Protein AF-A0A7S1TP73-F1 (afdb_monomer_lite)

Structure (mmCIF, N/CA/C/O backbone):
data_AF-A0A7S1TP73-F1
#
_entry.id   AF-A0A7S1TP73-F1
#
loop_
_atom_site.group_PDB
_atom_site.id
_atom_site.type_symbol
_atom_site.label_atom_id
_atom_site.label_alt_id
_atom_site.label_comp_id
_atom_site.label_asym_id
_atom_site.label_entity_id
_atom_site.label_seq_id
_atom_site.pdbx_PDB_ins_code
_atom_site.Cartn_x
_atom_site.Cartn_y
_atom_site.Cartn_z
_atom_site.occupancy
_atom_site.B_iso_or_equiv
_atom_site.auth_seq_id
_atom_site.auth_comp_id
_atom_site.auth_asym_id
_atom_site.auth_atom_id
_atom_site.pdbx_PDB_model_num
ATOM 1 N N . ALA A 1 1 ? -21.316 -24.464 14.529 1.00 40.03 1 ALA A N 1
ATOM 2 C CA . ALA A 1 1 ? -21.458 -23.168 13.841 1.00 40.03 1 ALA A CA 1
ATOM 3 C C . ALA A 1 1 ? -20.105 -22.478 13.876 1.00 40.03 1 ALA A C 1
ATOM 5 O O . ALA A 1 1 ? -19.609 -22.202 14.961 1.00 40.03 1 ALA A O 1
ATOM 6 N N . LEU A 1 2 ? -19.451 -22.322 12.725 1.00 36.97 2 LEU A N 1
ATOM 7 C CA . LEU A 1 2 ? -18.163 -21.635 12.638 1.00 36.97 2 LEU A CA 1
ATOM 8 C C . LEU A 1 2 ? -18.481 -20.137 12.583 1.00 36.97 2 LEU A C 1
ATOM 10 O O . LEU A 1 2 ? -18.681 -19.568 11.513 1.00 36.97 2 LEU A O 1
ATOM 14 N N . GLU A 1 3 ? -18.686 -19.540 13.756 1.00 40.94 3 GLU A N 1
ATOM 15 C CA . GLU A 1 3 ? -18.933 -18.105 13.867 1.00 40.94 3 GLU A CA 1
ATOM 16 C C . GLU A 1 3 ? -17.668 -17.369 13.423 1.00 40.94 3 GLU A C 1
ATOM 18 O O . GLU A 1 3 ? -16.621 -17.429 14.067 1.00 40.94 3 GLU A O 1
ATOM 23 N N . SER A 1 4 ? -17.747 -16.725 12.261 1.00 41.44 4 SER A N 1
ATOM 24 C CA . SER A 1 4 ? -16.652 -15.930 11.719 1.00 41.44 4 SER A CA 1
ATOM 25 C C . SER A 1 4 ? -16.353 -14.771 12.671 1.00 41.44 4 SER A C 1
ATOM 27 O O . SER A 1 4 ? -17.249 -14.004 13.018 1.00 41.44 4 SER A O 1
ATOM 29 N N . PHE A 1 5 ? -15.086 -14.609 13.062 1.00 45.75 5 PHE A N 1
ATOM 30 C CA . PHE A 1 5 ? -14.585 -13.535 13.938 1.00 45.75 5 PHE A CA 1
ATOM 31 C C . PHE A 1 5 ? -15.037 -12.124 13.495 1.00 45.75 5 PHE A C 1
ATOM 33 O O . PHE A 1 5 ? -15.186 -11.212 14.308 1.00 45.75 5 PHE A O 1
ATOM 40 N N . PHE A 1 6 ? -15.343 -11.954 12.206 1.00 45.09 6 PHE A N 1
ATOM 41 C CA . PHE A 1 6 ? -15.840 -10.710 11.615 1.00 45.09 6 PHE A CA 1
ATOM 42 C C . PHE A 1 6 ? -17.318 -10.394 11.911 1.00 45.09 6 PHE A C 1
ATOM 44 O O . PHE A 1 6 ? -17.714 -9.227 11.812 1.00 45.09 6 PHE A O 1
ATOM 51 N N . ALA A 1 7 ? -18.128 -11.378 12.322 1.00 47.56 7 ALA A N 1
ATOM 52 C CA . ALA A 1 7 ? -19.537 -11.177 12.684 1.00 47.56 7 ALA A CA 1
ATOM 53 C C . ALA A 1 7 ? -19.691 -10.241 13.897 1.00 47.56 7 ALA A C 1
ATOM 55 O O . ALA A 1 7 ? -20.616 -9.432 13.974 1.00 47.56 7 ALA A O 1
ATOM 56 N N . LEU A 1 8 ? -18.718 -10.264 14.812 1.00 49.44 8 LEU A N 1
ATOM 57 C CA . LEU A 1 8 ? -18.691 -9.385 15.983 1.00 49.44 8 LEU A CA 1
ATOM 58 C C . LEU A 1 8 ? -18.419 -7.912 15.631 1.00 49.44 8 LEU A C 1
ATOM 60 O O . LEU A 1 8 ? -18.782 -7.019 16.402 1.00 49.44 8 LEU A O 1
ATOM 64 N N . LEU A 1 9 ? -17.796 -7.641 14.478 1.00 54.28 9 LEU A N 1
ATOM 65 C CA . LEU A 1 9 ? -17.247 -6.321 14.152 1.00 54.28 9 LEU A CA 1
ATOM 66 C C . LEU A 1 9 ? -17.997 -5.587 13.029 1.00 54.28 9 LEU A C 1
ATOM 68 O O . LEU A 1 9 ? -18.046 -4.357 13.081 1.00 54.28 9 LEU A O 1
ATOM 72 N N . VAL A 1 10 ? -18.615 -6.277 12.055 1.00 60.19 10 VAL A N 1
ATOM 73 C CA . VAL A 1 10 ? -19.083 -5.603 10.819 1.00 60.19 10 VAL A CA 1
ATOM 74 C C . VAL A 1 10 ? -20.558 -5.851 10.447 1.00 60.19 10 VAL A C 1
ATOM 76 O O . VAL A 1 10 ? -21.206 -4.905 9.998 1.00 60.19 10 VAL A O 1
ATOM 79 N N . ASN A 1 11 ? -21.161 -7.022 10.700 1.00 53.97 11 ASN A N 1
ATOM 80 C CA . ASN A 1 11 ? -22.586 -7.253 10.385 1.00 53.97 11 ASN A CA 1
ATOM 81 C C . ASN A 1 11 ? -23.213 -8.348 11.278 1.00 53.97 11 ASN A C 1
ATOM 83 O O . ASN A 1 11 ? -22.522 -9.311 11.587 1.00 53.97 11 ASN A O 1
ATOM 87 N N . PRO A 1 12 ? -24.489 -8.232 11.714 1.00 56.84 12 PRO A N 1
ATOM 88 C CA . PRO A 1 12 ? -25.117 -9.214 12.595 1.00 56.84 12 PRO A CA 1
ATOM 89 C C . PRO A 1 12 ? -25.570 -10.472 11.837 1.00 56.84 12 PRO A C 1
ATOM 91 O O . PRO A 1 12 ? -25.815 -11.493 12.465 1.00 56.84 12 PRO A O 1
ATOM 94 N N . SER A 1 13 ? -25.671 -10.407 10.506 1.00 67.25 13 SER A N 1
ATOM 95 C CA . SER A 1 13 ? -25.870 -11.557 9.630 1.00 67.25 13 SER A CA 1
ATOM 96 C C . SER A 1 13 ? -24.534 -11.944 8.985 1.00 67.25 13 SER A C 1
ATOM 98 O O . SER A 1 13 ? -23.838 -11.055 8.477 1.00 67.25 13 SER A O 1
ATOM 100 N N . PRO A 1 14 ? -24.147 -13.232 8.981 1.00 68.44 14 PRO A N 1
ATOM 101 C CA . PRO A 1 14 ? -23.005 -13.680 8.194 1.00 68.44 14 PRO A CA 1
ATOM 102 C C . PRO A 1 14 ? -23.270 -13.364 6.717 1.00 68.44 14 PRO A C 1
ATOM 104 O O . PRO A 1 14 ? -24.364 -13.627 6.221 1.00 68.44 14 PRO A O 1
ATOM 107 N N . LEU A 1 15 ? -22.289 -12.768 6.032 1.00 70.31 15 LEU A N 1
ATOM 108 C CA . LEU A 1 15 ? -22.353 -12.568 4.582 1.00 70.31 15 LEU A CA 1
ATOM 109 C C . LEU A 1 15 ? -22.535 -13.927 3.906 1.00 70.31 15 LEU A C 1
ATOM 111 O O . LEU A 1 15 ? -21.856 -14.898 4.268 1.00 70.31 15 LEU A O 1
ATOM 115 N N . LEU A 1 16 ? -23.438 -13.999 2.931 1.00 85.75 16 LEU A N 1
ATOM 116 C CA . LEU A 1 16 ? -23.625 -15.228 2.173 1.00 85.75 16 LEU A CA 1
ATOM 117 C C . LEU A 1 16 ? -22.373 -15.490 1.327 1.00 85.75 16 LEU A C 1
ATOM 119 O O . LEU A 1 16 ? -21.731 -14.564 0.829 1.00 85.75 16 LEU A O 1
ATOM 123 N N . PHE A 1 17 ? -22.044 -16.762 1.092 1.00 85.12 17 PHE A N 1
ATOM 124 C CA . PHE A 1 17 ? -20.923 -17.120 0.216 1.00 85.12 17 PHE A CA 1
ATOM 125 C C . PHE A 1 17 ? -21.048 -16.478 -1.178 1.00 85.12 17 PHE A C 1
ATOM 127 O O . PHE A 1 17 ? -20.049 -16.044 -1.747 1.00 85.12 17 PHE A O 1
ATOM 134 N N . SER A 1 18 ? -22.274 -16.348 -1.699 1.00 86.38 18 SER A N 1
ATOM 135 C CA . SER A 1 18 ? -22.543 -15.695 -2.984 1.00 86.38 18 SER A CA 1
ATOM 136 C C . SER A 1 18 ? -22.222 -14.200 -2.981 1.00 86.38 18 SER A C 1
ATOM 138 O O . SER A 1 18 ? -21.720 -13.696 -3.981 1.00 86.38 18 SER A O 1
ATOM 140 N N . GLU A 1 19 ? -22.453 -13.492 -1.874 1.00 86.06 19 GLU A N 1
ATOM 141 C CA . GLU A 1 19 ? -22.130 -12.067 -1.742 1.00 86.06 19 GLU A CA 1
ATOM 142 C C . GLU A 1 19 ? -20.613 -11.862 -1.734 1.00 86.06 19 GLU A C 1
ATOM 144 O O . GLU A 1 19 ? -20.093 -10.988 -2.429 1.00 86.06 19 GLU A O 1
ATOM 149 N N . CYS A 1 20 ? -19.889 -12.723 -1.012 1.00 85.81 20 CYS A N 1
ATOM 150 C CA . CYS A 1 20 ? -18.427 -12.743 -1.019 1.00 85.81 20 CYS A CA 1
ATOM 151 C C . CYS A 1 20 ? -17.871 -13.077 -2.411 1.00 85.81 20 CYS A C 1
ATOM 153 O O . CYS A 1 20 ? -16.943 -12.416 -2.877 1.00 85.81 20 CYS A O 1
ATOM 155 N N . ALA A 1 21 ? -18.450 -14.070 -3.092 1.00 89.19 21 ALA A N 1
ATOM 156 C CA . ALA A 1 21 ? -18.060 -14.440 -4.449 1.00 89.19 21 ALA A CA 1
ATOM 157 C C . ALA A 1 21 ? -18.318 -13.295 -5.439 1.00 89.19 21 ALA A C 1
ATOM 159 O O . ALA A 1 21 ? -17.447 -12.968 -6.240 1.00 89.19 21 ALA A O 1
ATOM 160 N N . PHE A 1 22 ? -19.472 -12.633 -5.344 1.00 90.94 22 PHE A N 1
ATOM 161 C CA . PHE A 1 22 ? -19.804 -11.480 -6.175 1.00 90.94 22 PHE A CA 1
ATOM 162 C C . PHE A 1 22 ? -18.840 -10.310 -5.945 1.00 90.94 22 PHE A C 1
ATOM 164 O O . PHE A 1 22 ? -18.319 -9.746 -6.907 1.00 90.94 22 PHE A O 1
ATOM 171 N N . ALA A 1 23 ? -18.530 -9.989 -4.686 1.00 87.00 23 ALA A N 1
ATOM 172 C CA . ALA A 1 23 ? -17.547 -8.962 -4.350 1.00 87.00 23 ALA A CA 1
ATOM 173 C C . ALA A 1 23 ? -16.143 -9.304 -4.886 1.00 87.00 23 ALA A C 1
ATOM 175 O O . ALA A 1 23 ? -15.455 -8.433 -5.421 1.00 87.00 23 ALA A O 1
ATOM 176 N N . ALA A 1 24 ? -15.730 -10.574 -4.800 1.00 89.31 24 ALA A N 1
ATOM 177 C CA . ALA A 1 24 ? -14.463 -11.034 -5.361 1.00 89.31 24 ALA A CA 1
ATOM 178 C C . ALA A 1 24 ? -14.433 -10.894 -6.890 1.00 89.31 24 ALA A C 1
ATOM 180 O O . ALA A 1 24 ? -13.457 -10.386 -7.439 1.00 89.31 24 ALA A O 1
ATOM 181 N N . VAL A 1 25 ? -15.512 -11.276 -7.579 1.00 93.00 25 VAL A N 1
ATOM 182 C CA . VAL A 1 25 ? -15.649 -11.122 -9.036 1.00 93.00 25 VAL A CA 1
ATOM 183 C C . VAL A 1 25 ? -15.589 -9.647 -9.436 1.00 93.00 25 VAL A C 1
ATOM 185 O O . VAL A 1 25 ? -14.845 -9.302 -10.354 1.00 93.00 25 VAL A O 1
ATOM 188 N N . LEU A 1 26 ? -16.290 -8.764 -8.718 1.00 93.06 26 LEU A N 1
ATOM 189 C CA . LEU A 1 26 ? -16.263 -7.318 -8.964 1.00 93.06 26 LEU A CA 1
ATOM 190 C C . LEU A 1 26 ? -14.860 -6.709 -8.849 1.00 93.06 26 LEU A C 1
ATOM 192 O O . LEU A 1 26 ? -14.553 -5.770 -9.577 1.00 93.06 26 LEU A O 1
ATOM 196 N N . GLY A 1 27 ? -14.010 -7.222 -7.955 1.00 90.12 27 GLY A N 1
ATOM 197 C CA . GLY A 1 27 ? -12.624 -6.765 -7.828 1.00 90.12 27 GLY A CA 1
ATOM 198 C C . GLY A 1 27 ? -11.679 -7.400 -8.852 1.00 90.12 27 GLY A C 1
ATOM 199 O O . GLY A 1 27 ? -10.878 -6.710 -9.483 1.00 90.12 27 GLY A O 1
ATOM 200 N N . LEU A 1 28 ? -11.770 -8.720 -9.032 1.00 91.88 28 LEU A N 1
ATOM 201 C CA . LEU A 1 28 ? -10.825 -9.487 -9.844 1.00 91.88 28 LEU A CA 1
ATOM 202 C C . LEU A 1 28 ? -11.054 -9.314 -11.343 1.00 91.88 28 LEU A C 1
ATOM 204 O O . LEU A 1 28 ? -10.083 -9.260 -12.095 1.00 91.88 28 LEU A O 1
ATOM 208 N N . VAL A 1 29 ? -12.306 -9.212 -11.798 1.00 93.56 29 VAL A N 1
ATOM 209 C CA . VAL A 1 29 ? -12.602 -9.137 -13.236 1.00 93.56 29 VAL A CA 1
ATOM 210 C C . VAL A 1 29 ? -12.032 -7.866 -13.868 1.00 93.56 29 VAL A C 1
ATOM 212 O O . VAL A 1 29 ? -11.287 -8.006 -14.840 1.00 93.56 29 VAL A O 1
ATOM 215 N N . PRO A 1 30 ? -12.276 -6.644 -13.352 1.00 94.38 30 PRO A N 1
ATOM 216 C CA . PRO A 1 30 ? -11.689 -5.438 -13.937 1.00 94.38 30 PRO A CA 1
ATOM 217 C C . PRO A 1 30 ? -10.157 -5.471 -13.922 1.00 94.38 30 PRO A C 1
ATOM 219 O O . PRO A 1 30 ? -9.519 -5.099 -14.907 1.00 94.38 30 PRO A O 1
ATOM 222 N N . TYR A 1 31 ? -9.572 -5.988 -12.838 1.00 92.06 31 TYR A N 1
ATOM 223 C CA . TYR A 1 31 ? -8.128 -6.140 -12.703 1.00 92.06 31 TYR A CA 1
ATOM 224 C C . TYR A 1 31 ? -7.554 -7.083 -13.772 1.00 92.06 31 TYR A C 1
ATOM 226 O O . TYR A 1 31 ? -6.706 -6.671 -14.562 1.00 92.06 31 TYR A O 1
ATOM 234 N N . CYS A 1 32 ? -8.062 -8.314 -13.878 1.00 94.38 32 CYS A N 1
ATOM 235 C CA . CYS A 1 32 ? -7.617 -9.278 -14.888 1.00 94.38 32 CYS A CA 1
ATOM 236 C C . CYS A 1 32 ? -7.892 -8.792 -16.318 1.00 94.38 32 CYS A C 1
ATOM 238 O O . CYS A 1 32 ? -7.088 -9.047 -17.214 1.00 94.38 32 CYS A O 1
ATOM 240 N N . THR A 1 33 ? -8.985 -8.054 -16.536 1.00 94.00 33 THR A N 1
ATOM 241 C CA . THR A 1 33 ? -9.337 -7.497 -17.850 1.00 94.00 33 THR A CA 1
ATOM 242 C C . THR A 1 33 ? -8.292 -6.492 -18.326 1.00 94.00 33 THR A C 1
ATOM 244 O O . THR A 1 33 ? -7.897 -6.542 -19.489 1.00 94.00 33 THR A O 1
ATOM 247 N N . ALA A 1 34 ? -7.773 -5.633 -17.442 1.00 93.81 34 ALA A N 1
ATOM 248 C CA . ALA A 1 34 ? -6.704 -4.700 -17.800 1.00 93.81 34 ALA A CA 1
ATOM 249 C C . ALA A 1 34 ? -5.441 -5.433 -18.290 1.00 93.81 34 ALA A C 1
ATOM 251 O O . ALA A 1 34 ? -4.871 -5.064 -19.318 1.00 93.81 34 ALA A O 1
ATOM 252 N N . PHE A 1 35 ? -5.044 -6.520 -17.618 1.00 93.69 35 PHE A N 1
ATOM 253 C CA . PHE A 1 35 ? -3.927 -7.363 -18.064 1.00 93.69 35 PHE A CA 1
ATOM 254 C C . PHE A 1 35 ? -4.235 -8.104 -19.365 1.00 93.69 35 PHE A C 1
ATOM 256 O O . PHE A 1 35 ? -3.366 -8.236 -20.224 1.00 93.69 35 PHE A O 1
ATOM 263 N N . TYR A 1 36 ? -5.468 -8.578 -19.536 1.00 94.06 36 TYR A N 1
ATOM 264 C CA . TYR A 1 36 ? -5.879 -9.263 -20.756 1.00 94.06 36 TYR A CA 1
ATOM 265 C C . TYR A 1 36 ? -5.799 -8.331 -21.972 1.00 94.06 36 TYR A C 1
ATOM 267 O O . TYR A 1 36 ? -5.209 -8.699 -22.989 1.00 94.06 36 TYR A O 1
ATOM 275 N N . VAL A 1 37 ? -6.312 -7.103 -21.838 1.00 94.44 37 VAL A N 1
ATOM 276 C CA . VAL A 1 37 ? -6.193 -6.051 -22.858 1.00 94.44 37 VAL A CA 1
ATOM 277 C C . VAL A 1 37 ? -4.729 -5.686 -23.089 1.00 94.44 37 VAL A C 1
ATOM 279 O O . VAL A 1 37 ? -4.299 -5.612 -24.237 1.00 94.44 37 VAL A O 1
ATOM 282 N N . HIS A 1 38 ? -3.928 -5.545 -22.032 1.00 91.44 38 HIS A N 1
ATOM 283 C CA . HIS A 1 38 ? -2.495 -5.291 -22.167 1.00 91.44 38 HIS A CA 1
ATOM 284 C C . HIS A 1 38 ? -1.807 -6.347 -23.051 1.00 91.44 38 HIS A C 1
ATOM 286 O O . HIS A 1 38 ? -1.190 -5.990 -24.054 1.00 91.44 38 HIS A O 1
ATOM 292 N N . PHE A 1 39 ? -1.996 -7.641 -22.771 1.00 91.12 39 PHE A N 1
ATOM 293 C CA . PHE A 1 39 ? -1.415 -8.722 -23.580 1.00 91.12 39 PHE A CA 1
ATOM 294 C C . PHE A 1 39 ? -1.994 -8.835 -24.999 1.00 91.12 39 PHE A C 1
ATOM 296 O O . PHE A 1 39 ? -1.365 -9.453 -25.852 1.00 91.12 39 PHE A O 1
ATOM 303 N N . LEU A 1 40 ? -3.177 -8.273 -25.267 1.00 90.06 40 LEU A N 1
ATOM 304 C CA . LEU A 1 40 ? -3.703 -8.132 -26.630 1.00 90.06 40 LEU A CA 1
ATOM 305 C C . LEU A 1 40 ? -3.004 -7.008 -27.400 1.00 90.06 40 LEU A C 1
ATOM 307 O O . LEU A 1 40 ? -2.769 -7.140 -28.596 1.00 90.06 40 LEU A O 1
ATOM 311 N N . THR A 1 41 ? -2.696 -5.904 -26.719 1.00 90.50 41 THR A N 1
ATOM 312 C CA . THR A 1 41 ? -2.088 -4.713 -27.335 1.00 90.50 41 THR A CA 1
ATOM 313 C C . THR A 1 41 ? -0.576 -4.821 -27.527 1.00 90.50 41 THR A C 1
ATOM 315 O O . THR A 1 41 ? -0.026 -4.190 -28.428 1.00 90.50 41 THR A O 1
ATOM 318 N N . VAL A 1 42 ? 0.114 -5.613 -26.703 1.00 89.00 42 VAL A N 1
ATOM 319 C CA . VAL A 1 42 ? 1.569 -5.793 -26.791 1.00 89.00 42 VAL A CA 1
ATOM 320 C C . VAL A 1 42 ? 1.894 -6.825 -27.869 1.00 89.00 42 VAL A C 1
ATOM 322 O O . VAL A 1 42 ? 2.044 -8.014 -27.598 1.00 89.00 42 VAL A O 1
ATOM 325 N N . THR A 1 43 ? 1.988 -6.354 -29.112 1.00 87.88 43 THR A N 1
ATOM 326 C CA . THR A 1 43 ? 2.354 -7.174 -30.279 1.00 87.88 43 THR A CA 1
ATOM 327 C C . THR A 1 43 ? 3.760 -6.888 -30.799 1.00 87.88 43 THR A C 1
ATOM 329 O O . THR A 1 43 ? 4.326 -7.715 -31.507 1.00 87.88 43 THR A O 1
ATOM 332 N N . HIS A 1 44 ? 4.336 -5.734 -30.456 1.00 91.38 44 HIS A N 1
ATOM 333 C CA . HIS A 1 44 ? 5.629 -5.272 -30.959 1.00 91.38 44 HIS A CA 1
ATOM 334 C C . HIS A 1 44 ? 6.695 -5.253 -29.863 1.00 91.38 44 HIS A C 1
ATOM 336 O O . HIS A 1 44 ? 6.395 -5.025 -28.691 1.00 91.38 44 HIS A O 1
ATOM 342 N N . SER A 1 45 ? 7.944 -5.462 -30.276 1.00 91.94 45 SER A N 1
ATOM 343 C CA . SER A 1 45 ? 9.129 -5.371 -29.422 1.00 91.94 45 SER A CA 1
ATOM 344 C C . SER A 1 45 ? 9.390 -3.931 -28.961 1.00 91.94 45 SER A C 1
ATOM 346 O O . SER A 1 45 ? 9.187 -2.976 -29.716 1.00 91.94 45 SER A O 1
ATOM 348 N N . GLY A 1 46 ? 9.855 -3.755 -27.722 1.00 88.44 46 GLY A N 1
ATOM 349 C CA . GLY A 1 46 ? 10.185 -2.447 -27.159 1.00 88.44 46 GLY A CA 1
ATOM 350 C C . GLY A 1 46 ? 11.249 -2.485 -26.060 1.00 88.44 46 GLY A C 1
ATOM 351 O O . GLY A 1 46 ? 11.853 -3.506 -25.749 1.00 88.44 46 GLY A O 1
ATOM 352 N N . LYS A 1 47 ? 11.486 -1.335 -25.413 1.00 84.75 47 LYS A N 1
ATOM 353 C CA . LYS A 1 47 ? 12.491 -1.209 -24.333 1.00 84.75 47 LYS A CA 1
ATOM 354 C C . LYS A 1 47 ? 12.195 -2.102 -23.116 1.00 84.75 47 LYS A C 1
ATOM 356 O O . LYS A 1 47 ? 13.107 -2.423 -22.360 1.00 84.75 47 LYS A O 1
ATOM 361 N N . GLY A 1 48 ? 10.927 -2.471 -22.920 1.00 79.50 48 GLY A N 1
ATOM 362 C CA . GLY A 1 48 ? 10.469 -3.320 -21.817 1.00 79.50 48 GLY A CA 1
ATOM 363 C C . GLY A 1 48 ? 10.767 -4.811 -2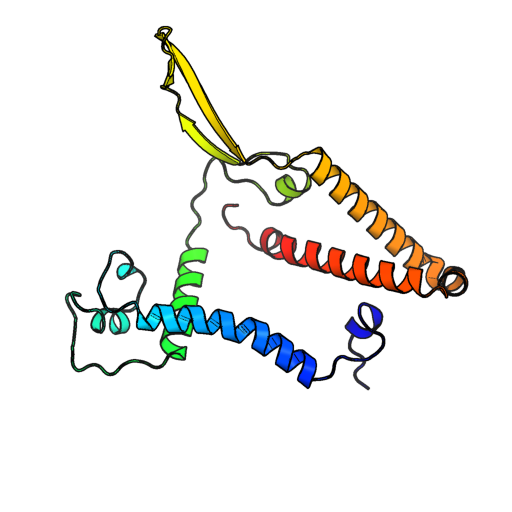1.994 1.00 79.50 48 GLY A C 1
ATOM 364 O O . GLY A 1 48 ? 10.637 -5.564 -21.031 1.00 79.50 48 GLY A O 1
ATOM 365 N N . ASP A 1 49 ? 11.205 -5.247 -23.177 1.00 85.69 49 ASP A N 1
ATOM 366 C CA . ASP A 1 49 ? 11.378 -6.666 -23.508 1.00 85.69 49 ASP A CA 1
ATOM 367 C C . ASP A 1 49 ? 12.397 -7.366 -22.609 1.00 85.69 49 ASP A C 1
ATOM 369 O O . ASP A 1 49 ? 12.237 -8.541 -22.289 1.00 85.69 49 ASP A O 1
ATOM 373 N N . ASN A 1 50 ? 13.416 -6.636 -22.143 1.00 85.56 50 ASN A N 1
ATOM 374 C CA . ASN A 1 50 ? 14.462 -7.156 -21.258 1.00 85.56 50 ASN A CA 1
ATOM 375 C C . ASN A 1 50 ? 13.907 -7.740 -19.950 1.00 85.56 50 ASN A C 1
ATOM 377 O O . ASN A 1 50 ? 14.535 -8.614 -19.356 1.00 85.56 50 ASN A O 1
ATOM 381 N N . PHE A 1 51 ? 12.725 -7.294 -19.521 1.00 84.31 51 PHE A N 1
ATOM 382 C CA . PHE A 1 51 ? 12.060 -7.807 -18.330 1.00 84.31 51 PHE A CA 1
ATOM 383 C C . PHE A 1 51 ? 11.236 -9.070 -18.587 1.00 84.31 51 PHE A C 1
ATOM 385 O O . PHE A 1 51 ? 10.803 -9.669 -17.609 1.00 84.31 51 PHE A O 1
ATOM 392 N N . MET A 1 52 ? 11.033 -9.502 -19.839 1.00 87.12 52 MET A N 1
ATOM 393 C CA . MET A 1 52 ? 10.189 -10.645 -20.241 1.00 87.12 52 MET A CA 1
ATOM 394 C C . MET A 1 52 ? 11.003 -11.909 -20.579 1.00 87.12 52 MET A C 1
ATOM 396 O O . MET A 1 52 ? 12.230 -11.849 -20.706 1.00 87.12 52 MET A O 1
ATOM 400 N N . ASN A 1 53 ? 10.359 -13.087 -20.650 1.00 88.31 53 ASN A N 1
ATOM 401 C CA . ASN A 1 53 ? 11.058 -14.337 -20.988 1.00 88.31 53 ASN A CA 1
ATOM 402 C C . ASN A 1 53 ? 11.412 -14.373 -22.458 1.00 88.31 53 ASN A C 1
ATOM 404 O O . ASN A 1 53 ? 10.725 -13.770 -23.278 1.00 88.31 53 ASN A O 1
ATOM 408 N N . ASP A 1 54 ? 12.394 -15.190 -22.804 1.00 88.38 54 ASP A N 1
ATOM 409 C CA . ASP A 1 54 ? 12.746 -15.411 -24.197 1.00 88.38 54 ASP A CA 1
ATOM 410 C C . ASP A 1 54 ? 11.572 -16.006 -24.980 1.00 88.38 54 ASP A C 1
ATOM 412 O O . ASP A 1 54 ? 11.296 -15.556 -26.086 1.00 88.38 54 ASP A O 1
ATOM 416 N N . GLU A 1 55 ? 10.783 -16.903 -24.381 1.00 88.69 55 GLU A N 1
ATOM 417 C CA . GLU A 1 55 ? 9.563 -17.433 -25.008 1.00 88.69 55 GLU A CA 1
ATOM 418 C C . GLU A 1 55 ? 8.521 -16.341 -25.317 1.00 88.69 55 GLU A C 1
ATOM 420 O O . GLU A 1 55 ? 7.874 -16.371 -26.362 1.00 88.69 55 GLU A O 1
ATOM 425 N N . PHE A 1 56 ? 8.374 -15.346 -24.435 1.00 89.00 56 PHE A N 1
ATOM 426 C CA . PHE A 1 56 ? 7.485 -14.209 -24.668 1.00 89.00 56 PHE A CA 1
ATOM 427 C C . PHE A 1 56 ? 8.051 -13.284 -25.753 1.00 89.00 56 PHE A C 1
ATOM 429 O O . PHE A 1 56 ? 7.330 -12.910 -26.677 1.00 89.00 56 PHE A O 1
ATOM 436 N N . LYS A 1 57 ? 9.356 -12.984 -25.703 1.00 90.69 57 LYS A N 1
ATOM 437 C CA . LYS A 1 57 ? 10.051 -12.147 -26.696 1.00 90.69 57 LYS A CA 1
ATOM 438 C C . LYS A 1 57 ? 9.969 -12.715 -28.114 1.00 90.69 57 LYS A C 1
ATOM 440 O O . LYS A 1 57 ? 9.838 -11.950 -29.061 1.00 90.69 57 LYS A O 1
ATOM 445 N N . ARG A 1 58 ? 9.989 -14.045 -28.276 1.00 91.19 58 ARG A N 1
ATOM 446 C CA . ARG A 1 58 ? 9.821 -14.710 -29.585 1.00 91.19 58 ARG A CA 1
ATOM 447 C C . ARG A 1 58 ? 8.470 -14.422 -30.249 1.00 91.19 58 ARG A C 1
ATOM 449 O O . ARG A 1 58 ? 8.344 -14.604 -31.453 1.00 91.19 58 ARG A O 1
ATOM 456 N N . ARG A 1 59 ? 7.463 -13.966 -29.497 1.00 89.75 59 ARG A N 1
ATOM 457 C CA . ARG A 1 59 ? 6.144 -13.594 -30.037 1.00 89.75 59 ARG A CA 1
ATOM 458 C C . ARG A 1 59 ? 6.036 -12.113 -30.406 1.00 89.75 59 ARG A C 1
ATOM 460 O O . ARG A 1 59 ? 5.050 -11.720 -31.021 1.00 89.75 59 ARG A O 1
ATOM 467 N N . LEU A 1 60 ? 7.019 -11.294 -30.030 1.00 91.75 60 LEU A N 1
ATOM 468 C CA . LEU A 1 60 ? 7.010 -9.857 -30.286 1.00 91.75 60 LEU A CA 1
ATOM 469 C C . LEU A 1 60 ? 7.535 -9.565 -31.690 1.00 91.75 60 LEU A C 1
ATOM 471 O O . LEU A 1 60 ? 8.690 -9.854 -32.013 1.00 91.75 60 LEU A O 1
ATOM 475 N N . ILE A 1 61 ? 6.692 -8.946 -32.511 1.00 91.06 61 ILE A N 1
ATOM 476 C CA . ILE A 1 61 ? 7.045 -8.518 -33.863 1.00 91.06 61 ILE A CA 1
ATOM 477 C C . ILE A 1 61 ? 8.205 -7.518 -33.766 1.00 91.06 61 ILE A C 1
ATOM 479 O O . ILE A 1 61 ? 8.136 -6.535 -33.023 1.00 91.06 61 ILE A O 1
ATOM 483 N N . GLY A 1 62 ? 9.279 -7.781 -34.512 1.00 88.81 62 GLY A N 1
ATOM 484 C CA . GLY A 1 62 ? 10.490 -6.955 -34.529 1.00 88.81 62 GLY A CA 1
ATOM 485 C C . GLY A 1 62 ? 11.582 -7.371 -33.535 1.00 88.81 62 GLY A C 1
ATOM 486 O O . GLY A 1 62 ? 12.667 -6.793 -33.569 1.00 88.81 62 GLY A O 1
ATOM 487 N N . HIS A 1 63 ? 11.352 -8.380 -32.685 1.00 90.62 63 HIS A N 1
ATOM 488 C CA . HIS A 1 63 ? 12.409 -8.938 -31.837 1.00 90.62 63 HIS A CA 1
ATOM 489 C C . HIS A 1 63 ? 13.332 -9.878 -32.638 1.00 90.62 63 HIS A C 1
ATOM 491 O O . HIS A 1 63 ? 12.897 -10.558 -33.564 1.00 90.62 63 HIS A O 1
ATOM 497 N N . LYS A 1 64 ? 14.614 -9.985 -32.253 1.00 90.00 64 LYS A N 1
ATOM 498 C CA . LYS A 1 64 ? 15.626 -10.800 -32.967 1.00 90.00 64 LYS A CA 1
ATOM 499 C C . LYS A 1 64 ? 15.263 -12.282 -33.107 1.00 90.00 64 LYS A C 1
ATOM 501 O O . LYS A 1 64 ? 15.723 -12.944 -34.025 1.00 90.00 64 LYS A O 1
ATOM 506 N N . THR A 1 65 ? 14.486 -12.799 -32.164 1.00 91.06 65 THR A N 1
ATOM 507 C CA . THR A 1 65 ? 14.074 -14.207 -32.084 1.00 91.06 65 THR A CA 1
ATOM 508 C C . THR A 1 65 ? 12.612 -14.413 -32.488 1.00 91.06 65 THR A C 1
ATOM 510 O O . THR A 1 65 ? 12.019 -15.426 -32.126 1.00 91.06 65 THR A O 1
ATOM 513 N N . TYR A 1 66 ? 12.011 -13.443 -33.184 1.00 92.31 66 TYR A N 1
ATOM 514 C CA . TYR A 1 66 ? 10.608 -13.499 -33.572 1.00 92.31 66 TYR A CA 1
ATOM 515 C C . TYR A 1 66 ? 10.301 -14.725 -34.442 1.00 92.31 66 TYR A C 1
ATOM 517 O O . TYR A 1 66 ? 10.985 -14.979 -35.432 1.00 92.31 66 TYR A O 1
ATOM 525 N N . ASP A 1 67 ? 9.262 -15.465 -34.068 1.00 93.25 67 ASP A N 1
ATOM 526 C CA . ASP A 1 67 ? 8.799 -16.657 -34.771 1.00 93.25 67 ASP A CA 1
ATOM 527 C C . ASP A 1 67 ? 7.282 -16.541 -35.012 1.00 93.25 67 ASP A C 1
ATOM 529 O O . ASP A 1 67 ? 6.498 -16.607 -34.058 1.00 93.25 67 ASP A O 1
ATOM 533 N N . PRO A 1 68 ? 6.853 -16.335 -36.273 1.00 89.25 68 PRO A N 1
ATOM 534 C CA . PRO A 1 68 ? 5.454 -16.083 -36.611 1.00 89.25 68 PRO A CA 1
ATOM 535 C C . PRO A 1 68 ? 4.557 -17.318 -36.455 1.00 89.25 68 PRO A C 1
ATOM 537 O O . PRO A 1 68 ? 3.337 -17.172 -36.414 1.00 89.25 68 PRO A O 1
ATOM 540 N N . ASN A 1 69 ? 5.132 -18.522 -36.356 1.00 92.38 69 ASN A N 1
ATOM 541 C CA . ASN A 1 69 ? 4.373 -19.770 -36.252 1.00 92.38 69 ASN A CA 1
ATOM 542 C C . ASN A 1 69 ? 4.060 -20.160 -34.798 1.00 92.38 69 ASN A C 1
ATOM 544 O O . ASN A 1 69 ? 3.386 -21.163 -34.557 1.00 92.38 69 ASN A O 1
ATOM 548 N N . LEU A 1 70 ? 4.540 -19.392 -33.813 1.00 88.94 70 LEU A N 1
ATOM 549 C CA . LEU A 1 70 ? 4.270 -19.661 -32.404 1.00 88.94 70 LEU A CA 1
ATOM 550 C C . LEU A 1 70 ? 2.805 -19.354 -32.057 1.00 88.94 70 LEU A C 1
ATOM 552 O O . LEU A 1 70 ? 2.371 -18.206 -32.194 1.00 88.94 70 LEU A O 1
ATOM 556 N N . PRO A 1 71 ? 2.045 -20.324 -31.513 1.00 87.69 71 PRO A N 1
ATOM 557 C CA . PRO A 1 71 ? 0.691 -20.058 -31.066 1.00 87.69 71 PRO A CA 1
ATOM 558 C C . PRO A 1 71 ? 0.689 -19.086 -29.882 1.00 87.69 71 PRO A C 1
ATOM 560 O O . PRO A 1 71 ? 1.633 -18.999 -29.079 1.00 87.69 71 PRO A O 1
ATOM 563 N N . ARG A 1 72 ? -0.421 -18.357 -29.749 1.00 83.44 72 ARG A N 1
ATOM 564 C CA . ARG A 1 72 ? -0.645 -17.477 -28.607 1.00 83.44 72 ARG A CA 1
ATOM 565 C C . ARG A 1 72 ? -0.717 -18.308 -27.327 1.00 83.44 72 ARG A C 1
ATOM 567 O O . ARG A 1 72 ? -1.473 -19.269 -27.236 1.00 83.44 72 ARG A O 1
ATOM 574 N N . ARG A 1 73 ? 0.038 -17.884 -26.317 1.00 87.81 73 ARG A N 1
ATOM 575 C CA . ARG A 1 73 ? 0.014 -18.500 -24.990 1.00 87.81 73 ARG A CA 1
ATOM 576 C C . ARG A 1 73 ? -1.247 -18.138 -24.225 1.00 87.81 73 ARG A C 1
ATOM 578 O O . ARG A 1 73 ? -1.817 -17.060 -24.419 1.00 87.81 73 ARG A O 1
ATOM 585 N N . TRP A 1 74 ? -1.651 -19.030 -23.332 1.00 90.81 74 TRP A N 1
ATOM 586 C CA . TRP A 1 74 ? -2.800 -18.801 -22.478 1.00 90.81 74 TRP A CA 1
ATOM 587 C C . TRP A 1 74 ? -2.584 -17.582 -21.565 1.00 90.81 74 TRP A C 1
ATOM 589 O O . TRP A 1 74 ? -1.457 -17.216 -21.223 1.00 90.81 74 TRP A O 1
ATOM 599 N N . PHE A 1 75 ? -3.680 -16.919 -21.186 1.00 91.50 75 PHE A N 1
ATOM 600 C CA . PHE A 1 75 ? -3.649 -15.699 -20.380 1.00 91.50 75 PHE A CA 1
ATOM 601 C C . PHE A 1 75 ? -2.949 -15.915 -19.037 1.00 91.50 75 PHE A C 1
ATOM 603 O O . PHE A 1 75 ? -2.094 -15.114 -18.668 1.00 91.50 75 PHE A O 1
ATOM 610 N N . TRP A 1 76 ? -3.291 -16.996 -18.331 1.00 92.38 76 TRP A N 1
ATOM 611 C CA . TRP A 1 76 ? -2.785 -17.251 -16.985 1.00 92.38 76 TRP A CA 1
ATOM 612 C C . TRP A 1 76 ? -1.278 -17.455 -16.952 1.00 92.38 76 TRP A C 1
ATOM 614 O O . TRP A 1 76 ? -0.634 -16.960 -16.032 1.00 92.38 76 TRP A O 1
ATOM 624 N N . ASP A 1 77 ? -0.701 -18.077 -17.978 1.00 91.31 77 ASP A N 1
ATOM 625 C CA . ASP A 1 77 ? 0.744 -18.260 -18.028 1.00 91.31 77 ASP A CA 1
ATOM 626 C C . ASP A 1 77 ? 1.469 -16.914 -18.142 1.00 91.31 77 ASP A C 1
ATOM 628 O O . ASP A 1 77 ? 2.408 -16.644 -17.396 1.00 91.31 77 ASP A O 1
ATOM 632 N N . ASN A 1 78 ? 0.998 -16.032 -19.033 1.00 90.81 78 ASN A N 1
ATOM 633 C CA . ASN A 1 78 ? 1.559 -14.686 -19.175 1.00 90.81 78 ASN A CA 1
ATOM 634 C C . ASN A 1 78 ? 1.311 -13.841 -17.918 1.00 90.81 78 ASN A C 1
ATOM 636 O O . ASN A 1 78 ? 2.187 -13.091 -17.494 1.00 90.81 78 ASN A O 1
ATOM 640 N N . PHE A 1 79 ? 0.132 -13.967 -17.307 1.00 92.44 79 PHE A N 1
ATOM 641 C CA . PHE A 1 79 ? -0.242 -13.227 -16.107 1.00 92.44 79 PHE A CA 1
ATOM 642 C C . PHE A 1 79 ? 0.614 -13.622 -14.897 1.00 92.44 79 PHE A C 1
ATOM 644 O O . PHE A 1 79 ? 1.173 -12.745 -14.236 1.00 92.44 79 PHE A O 1
ATOM 651 N N . ILE A 1 80 ? 0.748 -14.920 -14.613 1.00 92.81 80 ILE A N 1
ATOM 652 C CA . ILE A 1 80 ? 1.559 -15.427 -13.497 1.00 92.81 80 ILE A CA 1
ATOM 653 C C . ILE A 1 80 ? 3.025 -15.063 -13.719 1.00 92.81 80 ILE A C 1
ATOM 655 O O . ILE A 1 80 ? 3.679 -14.559 -12.806 1.00 92.81 80 ILE A O 1
ATOM 659 N N . GLU A 1 81 ? 3.534 -15.258 -14.936 1.00 91.44 81 GLU A N 1
ATOM 660 C CA . GLU A 1 81 ? 4.923 -14.950 -15.254 1.00 91.44 81 GLU A CA 1
ATOM 661 C C . GLU A 1 81 ? 5.233 -13.456 -15.100 1.00 91.44 81 GLU A C 1
ATOM 663 O O . GLU A 1 81 ? 6.230 -13.088 -14.472 1.00 91.44 81 GLU A O 1
ATOM 668 N N . LEU A 1 82 ? 4.369 -12.587 -15.629 1.00 91.81 82 LEU A N 1
ATOM 669 C CA . LEU A 1 82 ? 4.533 -11.144 -15.504 1.00 91.81 82 LEU A CA 1
ATOM 670 C C . LEU A 1 82 ? 4.529 -10.714 -14.034 1.00 91.81 82 LEU A C 1
ATOM 672 O O . LEU A 1 82 ? 5.413 -9.968 -13.617 1.00 91.81 82 LEU A O 1
ATOM 676 N N . ASN A 1 83 ? 3.584 -11.212 -13.234 1.00 92.62 83 ASN A N 1
ATOM 677 C CA . ASN A 1 83 ? 3.518 -10.889 -11.809 1.00 92.62 83 ASN A CA 1
ATOM 678 C C . ASN A 1 83 ? 4.748 -11.400 -11.044 1.00 92.62 83 ASN A C 1
ATOM 680 O O . ASN A 1 83 ? 5.291 -10.677 -10.207 1.00 92.62 83 ASN A O 1
ATOM 684 N N . ALA A 1 84 ? 5.245 -12.598 -11.364 1.00 92.25 84 ALA A N 1
ATOM 685 C CA . ALA A 1 84 ? 6.480 -13.119 -10.782 1.00 92.25 84 ALA A CA 1
ATOM 686 C C . ALA A 1 84 ? 7.685 -12.218 -11.110 1.00 92.25 84 ALA A C 1
ATOM 688 O O . ALA A 1 84 ? 8.483 -11.894 -10.227 1.00 92.25 84 ALA A O 1
ATOM 689 N N . ARG A 1 85 ? 7.793 -11.738 -12.355 1.00 90.00 85 ARG A N 1
ATOM 690 C CA . ARG A 1 85 ? 8.854 -10.806 -12.775 1.00 90.00 85 ARG A CA 1
ATOM 691 C C . ARG A 1 85 ? 8.715 -9.437 -12.114 1.00 90.00 85 ARG A C 1
ATOM 693 O O . ARG A 1 85 ? 9.719 -8.889 -11.665 1.00 90.00 85 ARG A O 1
ATOM 700 N N . MET A 1 86 ? 7.495 -8.911 -11.989 1.00 90.62 86 MET A N 1
ATOM 701 C CA . MET A 1 86 ? 7.223 -7.677 -11.242 1.00 90.62 86 MET A CA 1
ATOM 702 C C . MET A 1 86 ? 7.647 -7.813 -9.777 1.00 90.62 86 MET A C 1
ATOM 704 O O . MET A 1 86 ? 8.279 -6.906 -9.238 1.00 90.62 86 MET A O 1
ATOM 708 N N . TYR A 1 87 ? 7.359 -8.953 -9.144 1.00 90.12 87 TYR A N 1
ATOM 709 C CA . TYR A 1 87 ? 7.783 -9.235 -7.775 1.00 90.12 87 TYR A CA 1
ATOM 710 C C . TYR A 1 87 ? 9.311 -9.276 -7.642 1.00 90.12 87 TYR A C 1
ATOM 712 O O . TYR A 1 87 ? 9.865 -8.588 -6.785 1.00 90.12 87 TYR A O 1
ATOM 720 N N . ILE A 1 88 ? 10.003 -10.021 -8.510 1.00 89.00 88 ILE A N 1
ATOM 721 C CA . ILE A 1 88 ? 11.473 -10.111 -8.499 1.00 89.00 88 ILE A CA 1
ATOM 722 C C . ILE A 1 88 ? 12.102 -8.735 -8.752 1.00 89.00 88 ILE A C 1
ATOM 724 O O . ILE A 1 88 ? 12.999 -8.323 -8.018 1.00 89.00 88 ILE A O 1
ATOM 728 N N . SER A 1 89 ? 11.603 -7.997 -9.746 1.00 87.25 89 SER A N 1
ATOM 729 C CA . SER A 1 89 ? 12.073 -6.644 -10.049 1.00 87.25 89 SER A CA 1
ATOM 730 C C . SER A 1 89 ? 11.883 -5.715 -8.851 1.00 87.25 89 SER A C 1
ATOM 732 O O . SER A 1 89 ? 12.822 -5.024 -8.475 1.00 87.25 89 SER A O 1
ATOM 734 N N . ASN A 1 90 ? 10.710 -5.737 -8.208 1.00 86.62 90 ASN A N 1
ATOM 735 C CA . ASN A 1 90 ? 10.430 -4.928 -7.020 1.00 86.62 90 ASN A CA 1
ATOM 736 C C . ASN A 1 90 ? 11.314 -5.304 -5.827 1.00 86.62 90 ASN A C 1
ATOM 738 O O . ASN A 1 90 ? 11.758 -4.418 -5.101 1.00 86.62 90 ASN A O 1
ATOM 742 N N . LYS A 1 91 ? 11.595 -6.596 -5.628 1.00 84.25 91 LYS A N 1
ATOM 743 C CA . LYS A 1 91 ? 12.494 -7.073 -4.568 1.00 84.25 91 LYS A CA 1
ATOM 744 C C . LYS A 1 91 ? 13.927 -6.567 -4.760 1.00 84.25 91 LYS A C 1
ATOM 746 O O . LYS A 1 91 ? 14.617 -6.299 -3.781 1.00 84.25 91 LYS A O 1
ATOM 751 N N . ASN A 1 92 ? 14.360 -6.412 -6.009 1.00 82.12 92 ASN A N 1
ATOM 752 C CA . ASN A 1 92 ? 15.717 -5.990 -6.351 1.00 82.12 92 ASN A CA 1
ATOM 753 C C . ASN A 1 92 ? 15.916 -4.461 -6.327 1.00 82.12 92 ASN A C 1
ATOM 755 O O . ASN A 1 92 ? 17.041 -3.992 -6.498 1.00 82.12 92 ASN A O 1
ATOM 759 N N . LEU A 1 93 ? 14.865 -3.667 -6.087 1.00 79.12 93 LEU A N 1
ATOM 760 C CA . LEU A 1 93 ? 14.961 -2.213 -5.919 1.00 79.12 93 LEU A CA 1
ATOM 761 C C . LEU A 1 93 ? 15.444 -1.859 -4.502 1.00 79.12 93 LEU A C 1
ATOM 763 O O . LEU A 1 93 ? 14.661 -1.473 -3.638 1.00 79.12 93 LEU A O 1
ATOM 767 N N . THR A 1 94 ? 16.749 -1.990 -4.261 1.00 76.19 94 THR A N 1
ATOM 768 C CA . THR A 1 94 ? 17.391 -1.682 -2.964 1.00 76.19 94 THR A CA 1
ATOM 769 C C . THR A 1 94 ? 18.177 -0.365 -2.959 1.00 76.19 94 THR A C 1
ATOM 771 O O . THR A 1 94 ? 18.864 -0.045 -1.985 1.00 76.19 94 THR A O 1
ATOM 774 N N . GLY A 1 95 ? 18.085 0.422 -4.036 1.00 74.44 95 GLY A N 1
ATOM 775 C CA . GLY A 1 95 ? 18.791 1.695 -4.177 1.00 74.44 95 GLY A CA 1
ATOM 776 C C . GLY A 1 95 ? 18.343 2.719 -3.131 1.00 74.44 95 GLY A C 1
ATOM 777 O O . GLY A 1 95 ? 17.188 3.131 -3.111 1.00 74.44 95 GLY A O 1
ATOM 778 N N . LYS A 1 96 ? 19.264 3.161 -2.268 1.00 71.31 96 LYS A N 1
ATOM 779 C CA . LYS A 1 96 ? 18.990 4.214 -1.279 1.00 71.31 96 LYS A CA 1
ATOM 780 C C . LYS A 1 96 ? 19.047 5.586 -1.945 1.00 71.31 96 LYS A C 1
ATOM 782 O O . LYS A 1 96 ? 20.025 5.896 -2.621 1.00 71.31 96 LYS A O 1
ATOM 787 N N . HIS A 1 97 ? 18.046 6.429 -1.694 1.00 73.25 97 HIS A N 1
ATOM 788 C CA . HIS A 1 97 ? 18.043 7.823 -2.140 1.00 73.25 97 HIS A CA 1
ATOM 789 C C . HIS A 1 97 ? 17.919 8.782 -0.947 1.00 73.25 97 HIS A C 1
ATOM 791 O O . HIS A 1 97 ? 17.150 8.547 -0.022 1.00 73.25 97 HIS A O 1
ATOM 797 N N . ASN A 1 98 ? 18.613 9.924 -0.991 1.00 76.50 98 ASN A N 1
ATOM 798 C CA . ASN A 1 98 ? 18.586 10.970 0.049 1.00 76.50 98 ASN A CA 1
ATOM 799 C C . ASN A 1 98 ? 17.193 11.569 0.362 1.00 76.50 98 ASN A C 1
ATOM 801 O O . ASN A 1 98 ? 17.041 12.283 1.355 1.00 76.50 98 ASN A O 1
ATOM 805 N N . TRP A 1 99 ? 16.178 11.318 -0.471 1.00 70.69 99 TRP A N 1
ATOM 806 C CA . TRP A 1 99 ? 14.812 11.837 -0.303 1.00 70.69 99 TRP A CA 1
ATOM 807 C C . TRP A 1 99 ? 13.791 10.756 0.066 1.00 70.69 99 TRP A C 1
ATOM 809 O O . TRP A 1 99 ? 12.600 11.046 0.086 1.00 70.69 99 TRP A O 1
ATOM 819 N N . GLN A 1 100 ? 14.257 9.550 0.401 1.00 77.00 100 GLN A N 1
ATOM 820 C CA . GLN A 1 100 ? 13.421 8.485 0.948 1.00 77.00 100 GLN A CA 1
ATOM 821 C C . GLN A 1 100 ? 12.965 8.840 2.383 1.00 77.00 100 GLN A C 1
ATOM 823 O O . GLN A 1 100 ? 13.675 9.531 3.128 1.00 77.00 100 GLN A O 1
ATOM 828 N N . SER A 1 101 ? 11.763 8.420 2.752 1.00 81.31 101 SER A N 1
ATOM 829 C CA . SER A 1 101 ? 11.056 8.751 3.988 1.00 81.31 101 SER A CA 1
ATOM 830 C C . SER A 1 101 ? 10.561 7.495 4.701 1.00 81.31 101 SER A C 1
ATOM 832 O O . SER A 1 101 ? 9.923 6.619 4.128 1.00 81.31 101 SER A O 1
ATOM 834 N N . ARG A 1 102 ? 10.789 7.423 6.011 1.00 84.69 102 ARG A N 1
ATOM 835 C CA . ARG A 1 102 ? 10.366 6.256 6.794 1.00 84.69 102 ARG A CA 1
ATOM 836 C C . ARG A 1 102 ? 8.854 6.277 7.022 1.00 84.69 102 ARG A C 1
ATOM 838 O O . ARG A 1 102 ? 8.286 7.347 7.218 1.00 84.69 102 ARG A O 1
ATOM 845 N N . TRP A 1 103 ? 8.228 5.102 7.111 1.00 85.44 103 TRP A N 1
ATOM 846 C CA . TRP A 1 103 ? 6.772 4.956 7.268 1.00 85.44 103 TRP A CA 1
ATOM 847 C C . TRP A 1 103 ? 6.190 5.791 8.425 1.00 85.44 103 TRP A C 1
ATOM 849 O O . TRP A 1 103 ? 5.143 6.418 8.284 1.00 85.44 103 TRP A O 1
ATOM 859 N N . TYR A 1 104 ? 6.892 5.878 9.561 1.00 84.88 104 TYR A N 1
ATOM 860 C CA . TYR A 1 104 ? 6.418 6.635 10.725 1.00 84.88 104 TYR A CA 1
ATOM 861 C C . TYR A 1 104 ? 6.422 8.152 10.494 1.00 84.88 104 TYR A C 1
ATOM 863 O O . TYR A 1 104 ? 5.679 8.880 11.149 1.00 84.88 104 TYR A O 1
ATOM 871 N N . GLN A 1 105 ? 7.234 8.648 9.552 1.00 87.31 105 GLN A N 1
ATOM 872 C CA . GLN A 1 105 ? 7.267 10.068 9.199 1.00 87.31 105 GLN A CA 1
ATOM 873 C C . GLN A 1 105 ? 5.982 10.493 8.488 1.00 87.31 105 GLN A C 1
ATOM 875 O O . GLN A 1 105 ? 5.619 11.664 8.568 1.00 87.31 105 GLN A O 1
ATOM 880 N N . TRP A 1 106 ? 5.282 9.566 7.831 1.00 85.00 106 TRP A N 1
ATOM 881 C CA . TRP A 1 106 ? 4.050 9.855 7.094 1.00 85.00 106 TRP A CA 1
ATOM 882 C C . TRP A 1 106 ? 2.880 10.132 8.029 1.00 85.00 106 TRP A C 1
ATOM 884 O O . TRP A 1 106 ? 2.109 11.052 7.783 1.00 85.00 106 TRP A O 1
ATOM 894 N N . ILE A 1 107 ? 2.800 9.392 9.140 1.00 85.19 107 ILE A N 1
ATOM 895 C CA . ILE A 1 107 ? 1.736 9.541 10.144 1.00 85.19 107 ILE A CA 1
ATOM 896 C C . ILE A 1 107 ? 1.715 10.969 10.706 1.00 85.19 107 ILE A C 1
ATOM 898 O O . ILE A 1 107 ? 0.651 11.543 10.917 1.00 85.19 107 ILE A O 1
ATOM 902 N N . VAL A 1 108 ? 2.897 11.551 10.923 1.00 83.56 108 VAL A N 1
ATOM 903 C CA . VAL A 1 108 ? 3.058 12.882 11.535 1.00 83.56 108 VAL A CA 1
ATOM 904 C C . VAL A 1 108 ? 3.330 13.974 10.491 1.00 83.56 108 VAL A C 1
ATOM 906 O O . VAL A 1 108 ? 3.309 15.158 10.822 1.00 83.56 108 VAL A O 1
ATOM 909 N N . ASN A 1 109 ? 3.544 13.600 9.223 1.00 86.56 109 ASN A N 1
ATOM 910 C CA . ASN A 1 109 ? 3.990 14.491 8.144 1.00 86.56 109 ASN A CA 1
ATOM 911 C C . ASN A 1 109 ? 5.327 15.190 8.448 1.00 86.56 109 ASN A C 1
ATOM 913 O O . ASN A 1 109 ? 5.504 16.378 8.186 1.00 86.56 109 ASN A O 1
ATOM 917 N N . TRP A 1 110 ? 6.273 14.457 9.036 1.00 81.50 110 TRP A N 1
ATOM 918 C CA . TRP A 1 110 ? 7.538 15.017 9.526 1.00 81.50 110 TRP A CA 1
ATOM 919 C C . TRP A 1 110 ? 8.458 15.507 8.397 1.00 81.50 110 TRP A C 1
ATOM 921 O O . TRP A 1 110 ? 9.261 16.420 8.583 1.00 81.50 110 TRP A O 1
ATOM 931 N N . ARG A 1 111 ? 8.382 14.875 7.220 1.00 81.69 111 ARG A N 1
ATOM 932 C CA . ARG A 1 111 ? 9.241 15.176 6.071 1.00 81.69 111 ARG A CA 1
ATOM 933 C C . ARG A 1 111 ? 8.449 15.056 4.774 1.00 81.69 111 ARG A C 1
ATOM 935 O O . ARG A 1 111 ? 7.856 14.016 4.516 1.00 81.69 111 ARG A O 1
ATOM 942 N N . GLY A 1 112 ? 8.490 16.107 3.957 1.00 83.44 112 GLY A N 1
ATOM 943 C CA . GLY A 1 112 ? 7.954 16.089 2.597 1.00 83.44 112 GLY A CA 1
ATOM 944 C C . GLY A 1 112 ? 8.918 15.456 1.593 1.00 83.44 112 GLY A C 1
ATOM 945 O O . GLY A 1 112 ? 10.134 15.419 1.810 1.00 83.44 112 GLY A O 1
ATOM 946 N N . VAL A 1 113 ? 8.371 15.000 0.469 1.00 85.81 113 VAL A N 1
ATOM 947 C CA . VAL A 1 113 ? 9.149 14.448 -0.648 1.00 85.81 113 VAL A CA 1
ATOM 948 C C . VAL A 1 113 ? 9.387 15.551 -1.678 1.00 85.81 113 VAL A C 1
ATOM 950 O O . VAL A 1 113 ? 8.463 16.263 -2.070 1.00 85.81 113 VAL A O 1
ATOM 953 N N . LEU A 1 114 ? 10.641 15.728 -2.098 1.00 85.75 114 LEU A N 1
ATOM 954 C CA . LEU A 1 114 ? 11.011 16.687 -3.138 1.00 85.75 114 LEU A CA 1
ATOM 955 C C . LEU A 1 114 ? 10.816 16.036 -4.512 1.00 85.75 114 LEU A C 1
ATOM 957 O O . LEU A 1 114 ? 11.488 15.054 -4.811 1.00 85.75 114 LEU A O 1
ATOM 961 N N . TYR A 1 115 ? 9.937 16.595 -5.346 1.00 84.75 115 TYR A N 1
ATOM 962 C CA . TYR A 1 115 ? 9.703 16.091 -6.706 1.00 84.75 115 TYR A CA 1
ATOM 963 C C . TYR A 1 115 ? 10.552 16.795 -7.755 1.00 84.75 115 TYR A C 1
ATOM 965 O O . TYR A 1 115 ? 11.053 16.165 -8.682 1.00 84.75 115 TYR A O 1
ATOM 973 N N . TYR A 1 116 ? 10.699 18.110 -7.621 1.00 85.81 116 TYR A N 1
ATOM 974 C CA . TYR A 1 116 ? 11.401 18.922 -8.604 1.00 85.81 116 TYR A CA 1
ATOM 975 C C . TYR A 1 116 ? 12.194 20.016 -7.912 1.00 85.81 116 TYR A C 1
ATOM 977 O O . TYR A 1 116 ? 11.690 20.682 -7.006 1.00 85.81 116 TYR A O 1
ATOM 985 N N . SER A 1 117 ? 13.424 20.229 -8.364 1.00 86.38 117 SER A N 1
ATOM 986 C CA . SER A 1 117 ? 14.236 21.363 -7.942 1.00 86.38 117 SER A CA 1
ATOM 987 C C . SER A 1 117 ? 15.022 21.917 -9.115 1.00 86.38 117 SER A C 1
ATOM 989 O O . SER A 1 117 ? 15.803 21.192 -9.728 1.00 86.38 117 SER A O 1
ATOM 991 N N . ASN A 1 118 ? 14.850 23.207 -9.376 1.00 85.25 118 ASN A N 1
ATOM 992 C CA . ASN A 1 118 ? 15.619 23.956 -10.352 1.00 85.25 118 ASN A CA 1
ATOM 993 C C . ASN A 1 118 ? 16.276 25.141 -9.653 1.00 85.25 118 ASN A C 1
ATOM 995 O O . ASN A 1 118 ? 15.604 25.987 -9.064 1.00 85.25 118 ASN A O 1
ATOM 999 N N . TYR A 1 119 ? 17.602 25.171 -9.700 1.00 81.88 119 TYR A N 1
ATOM 1000 C CA . TYR A 1 119 ? 18.431 26.161 -9.016 1.00 81.88 119 TYR A CA 1
ATOM 1001 C C . TYR A 1 119 ? 18.852 27.318 -9.934 1.00 81.88 119 TYR A C 1
ATOM 1003 O O . TYR A 1 119 ? 19.431 28.293 -9.464 1.00 81.88 119 TYR A O 1
ATOM 1011 N N . ASN A 1 120 ? 18.550 27.222 -11.233 1.00 80.56 120 ASN A N 1
ATOM 1012 C CA . ASN A 1 120 ? 19.048 28.111 -12.280 1.00 80.56 120 ASN A CA 1
ATOM 1013 C C . ASN A 1 120 ? 17.907 28.859 -12.982 1.00 80.56 120 ASN A C 1
ATOM 1015 O O . ASN A 1 120 ? 17.892 28.974 -14.206 1.00 80.56 120 ASN A O 1
ATOM 1019 N N . VAL A 1 1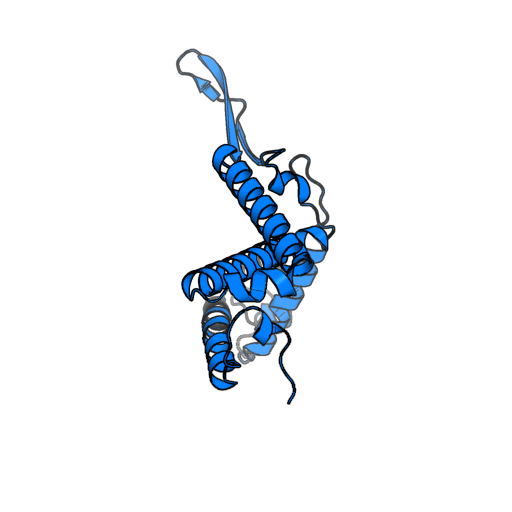21 ? 16.931 29.358 -12.222 1.00 79.62 121 VAL A N 1
ATOM 1020 C CA . VAL A 1 121 ? 15.848 30.165 -12.794 1.00 79.62 121 VAL A CA 1
ATOM 1021 C C . VAL A 1 121 ? 16.262 31.631 -12.742 1.00 79.62 121 VAL A C 1
ATOM 1023 O O . VAL A 1 121 ? 16.370 32.203 -11.661 1.00 79.62 121 VAL A O 1
ATOM 1026 N N . ILE A 1 122 ? 16.528 32.240 -13.897 1.00 79.00 122 ILE A N 1
ATOM 1027 C CA . ILE A 1 122 ? 16.851 33.669 -13.997 1.00 79.00 122 ILE A CA 1
ATOM 1028 C C . ILE A 1 122 ? 15.531 34.422 -14.163 1.00 79.00 122 ILE A C 1
ATOM 1030 O O . ILE A 1 122 ? 14.808 34.209 -15.136 1.00 79.00 122 ILE A O 1
ATOM 1034 N N . GLY A 1 123 ? 15.178 35.251 -13.179 1.00 79.44 123 GLY A N 1
ATOM 1035 C CA . GLY A 1 123 ? 14.040 36.161 -13.312 1.00 79.44 123 GLY A CA 1
ATOM 1036 C C . GLY A 1 123 ? 14.319 37.235 -14.367 1.00 79.44 123 GLY A C 1
ATOM 1037 O O . GLY A 1 123 ? 15.476 37.506 -14.671 1.00 79.44 123 GLY A O 1
ATOM 1038 N N . ALA A 1 124 ? 13.275 37.886 -14.885 1.00 78.25 124 ALA A N 1
ATOM 1039 C CA . ALA A 1 124 ? 13.418 39.015 -15.815 1.00 78.25 124 ALA A CA 1
ATOM 1040 C C . ALA A 1 124 ? 14.357 40.123 -15.280 1.00 78.25 124 ALA A C 1
ATOM 1042 O O . ALA A 1 124 ? 15.007 40.815 -16.052 1.00 78.25 124 ALA A O 1
ATOM 1043 N N . ASP A 1 125 ? 14.495 40.205 -13.955 1.00 84.50 125 ASP A N 1
ATOM 1044 C CA . ASP A 1 125 ? 15.339 41.153 -13.223 1.00 84.50 125 ASP A CA 1
ATOM 1045 C C . ASP A 1 125 ? 16.823 40.720 -13.127 1.00 84.50 125 ASP A C 1
ATOM 1047 O O . ASP A 1 125 ? 17.602 41.319 -12.389 1.00 84.50 125 ASP A O 1
ATOM 1051 N N . GLY A 1 126 ? 17.224 39.620 -13.778 1.00 82.38 126 GLY A N 1
ATOM 1052 C CA . GLY A 1 126 ? 18.583 39.058 -13.714 1.00 82.38 126 GLY A CA 1
ATOM 1053 C C . GLY A 1 126 ? 18.920 38.308 -12.413 1.00 82.38 126 GLY A C 1
ATOM 1054 O O . GLY A 1 126 ? 20.000 37.730 -12.284 1.00 82.38 126 GLY A O 1
ATOM 1055 N N . ILE A 1 127 ? 17.999 38.268 -11.446 1.00 81.50 127 ILE A N 1
ATOM 1056 C CA . ILE A 1 127 ? 18.194 37.616 -10.144 1.00 81.50 127 ILE A CA 1
ATOM 1057 C C . ILE A 1 127 ? 17.990 36.100 -10.274 1.00 81.50 127 ILE A C 1
ATOM 1059 O O . ILE A 1 127 ? 16.950 35.637 -10.754 1.00 81.50 127 ILE A O 1
ATOM 1063 N N . LYS A 1 128 ? 18.962 35.316 -9.787 1.00 82.06 128 LYS A N 1
ATOM 1064 C CA . LYS A 1 128 ? 18.850 33.853 -9.690 1.00 82.06 128 LYS A CA 1
ATOM 1065 C C . LYS A 1 128 ? 17.845 33.468 -8.604 1.00 82.06 128 LYS A C 1
ATOM 1067 O O . LYS A 1 128 ? 18.006 33.827 -7.440 1.00 82.06 128 LYS A O 1
ATOM 1072 N N . ARG A 1 129 ? 16.830 32.694 -8.975 1.00 82.56 129 ARG A N 1
ATOM 1073 C CA . ARG A 1 129 ? 15.817 32.126 -8.082 1.00 82.56 129 ARG A CA 1
ATOM 1074 C C . ARG A 1 129 ? 15.906 30.605 -8.117 1.00 82.56 129 ARG A C 1
ATOM 1076 O O . ARG A 1 129 ? 16.222 29.995 -9.136 1.00 82.56 129 ARG A O 1
ATOM 1083 N N . THR A 1 130 ? 15.607 29.993 -6.979 1.00 84.44 130 THR A N 1
ATOM 1084 C CA . THR A 1 130 ? 15.463 28.542 -6.872 1.00 84.44 130 THR A CA 1
ATOM 1085 C C . THR A 1 130 ? 13.980 28.204 -6.806 1.00 84.44 130 THR A C 1
ATOM 1087 O O . THR A 1 130 ? 13.266 28.731 -5.956 1.00 84.44 130 THR A O 1
ATOM 1090 N N . GLN A 1 131 ? 13.519 27.317 -7.681 1.00 84.44 131 GLN A N 1
ATOM 1091 C CA . GLN A 1 131 ? 12.159 26.787 -7.678 1.00 84.44 131 GLN A CA 1
ATOM 1092 C C . GLN A 1 131 ? 12.194 25.341 -7.192 1.00 84.44 131 GLN A C 1
ATOM 1094 O O . GLN A 1 131 ? 12.967 24.527 -7.699 1.00 84.44 131 GLN A O 1
ATOM 1099 N N . LYS A 1 132 ? 11.372 25.012 -6.194 1.00 87.56 132 LYS A N 1
ATOM 1100 C CA . LYS A 1 132 ? 11.242 23.648 -5.673 1.00 87.56 132 LYS A CA 1
ATOM 1101 C C . LYS A 1 132 ? 9.772 23.281 -5.547 1.00 87.56 132 LYS A C 1
ATOM 1103 O O . LYS A 1 132 ? 8.987 24.084 -5.051 1.00 87.56 132 LYS A O 1
ATOM 1108 N N . VAL A 1 133 ? 9.423 22.067 -5.962 1.00 88.38 133 VAL A N 1
ATOM 1109 C CA . VAL A 1 133 ? 8.081 21.496 -5.808 1.00 88.38 133 VAL A CA 1
ATOM 1110 C C . VAL A 1 133 ? 8.168 20.354 -4.804 1.00 88.38 133 VAL A C 1
ATOM 1112 O O . VAL A 1 133 ? 8.837 19.346 -5.050 1.00 88.38 133 VAL A O 1
ATOM 1115 N N . TYR A 1 134 ? 7.505 20.540 -3.665 1.00 87.94 134 TYR A N 1
ATOM 1116 C CA . TYR A 1 134 ? 7.436 19.567 -2.581 1.00 87.94 134 TYR A CA 1
ATOM 1117 C C . TYR A 1 134 ? 6.041 18.964 -2.495 1.00 87.94 134 TYR A C 1
ATOM 1119 O O . TYR A 1 134 ? 5.041 19.671 -2.603 1.00 87.94 134 TYR A O 1
ATOM 1127 N N . LEU A 1 135 ? 5.989 17.665 -2.222 1.00 87.75 135 LEU A N 1
ATOM 1128 C CA . LEU A 1 135 ? 4.787 17.002 -1.751 1.00 87.75 135 LEU A CA 1
ATOM 1129 C C . LEU A 1 135 ? 4.801 16.988 -0.232 1.00 87.75 135 LEU A C 1
ATOM 1131 O O . LEU A 1 135 ? 5.597 16.283 0.392 1.00 87.75 135 LEU A O 1
ATOM 1135 N N . LEU A 1 136 ? 3.909 17.784 0.341 1.00 88.06 136 LEU A N 1
ATOM 1136 C CA . LEU A 1 136 ? 3.648 17.829 1.767 1.00 88.06 136 LEU A CA 1
ATOM 1137 C C . LEU A 1 136 ? 2.136 17.735 1.965 1.00 88.06 136 LEU A C 1
ATOM 1139 O O . LEU A 1 136 ? 1.377 18.450 1.308 1.00 88.06 136 LEU A O 1
ATOM 1143 N N . GLY A 1 137 ? 1.693 16.856 2.861 1.00 85.94 137 GLY A N 1
ATOM 1144 C CA . GLY A 1 137 ? 0.284 16.816 3.238 1.00 85.94 137 GLY A CA 1
ATOM 1145 C C . GLY A 1 137 ? -0.108 18.071 4.019 1.00 85.94 137 GLY A C 1
ATOM 1146 O O . GLY A 1 137 ? 0.743 18.714 4.633 1.00 85.94 137 GLY A O 1
ATOM 1147 N N . ASN A 1 138 ? -1.397 18.414 4.024 1.00 91.56 138 ASN A N 1
ATOM 1148 C CA . ASN A 1 138 ? -1.907 19.491 4.870 1.00 91.56 138 ASN A CA 1
ATOM 1149 C C . ASN A 1 138 ? -1.789 19.075 6.354 1.00 91.56 138 ASN A C 1
ATOM 1151 O O . ASN A 1 138 ? -2.491 18.140 6.761 1.00 91.56 138 ASN A O 1
ATOM 1155 N N . PRO A 1 139 ? -0.954 19.749 7.175 1.00 89.88 139 PRO A N 1
ATOM 1156 C CA . PRO A 1 139 ? -0.742 19.350 8.565 1.00 89.88 139 PRO A CA 1
ATOM 1157 C C . PRO A 1 139 ? -2.025 19.381 9.400 1.00 89.88 139 PRO A C 1
ATOM 1159 O O . PRO A 1 139 ? -2.229 18.493 10.220 1.00 89.88 139 PRO A O 1
ATOM 1162 N N . ALA A 1 140 ? -2.926 20.339 9.153 1.00 91.69 140 ALA A N 1
ATOM 1163 C CA . ALA A 1 140 ? -4.172 20.460 9.907 1.00 91.69 140 ALA A CA 1
ATOM 1164 C C . ALA A 1 140 ? -5.085 19.246 9.691 1.00 91.69 140 ALA A C 1
ATOM 1166 O O . ALA A 1 140 ? -5.615 18.687 10.648 1.00 91.69 140 ALA A O 1
ATOM 1167 N N . VAL A 1 141 ? -5.221 18.795 8.440 1.00 91.00 141 VAL A N 1
ATOM 1168 C CA . VAL A 1 141 ? -6.040 17.621 8.100 1.00 91.00 141 VAL A CA 1
ATOM 1169 C C . VAL A 1 141 ? -5.429 16.352 8.687 1.00 91.00 141 VAL A C 1
ATOM 1171 O O . VAL A 1 141 ? -6.141 15.542 9.279 1.00 91.00 141 VAL A O 1
ATOM 1174 N N . LEU A 1 142 ? -4.110 16.189 8.565 1.00 89.69 142 LEU A N 1
ATOM 1175 C CA . LEU A 1 142 ? -3.419 15.003 9.063 1.00 89.69 142 LEU A CA 1
ATOM 1176 C C . LEU A 1 142 ? -3.489 14.908 10.585 1.00 89.69 142 LEU A C 1
ATOM 1178 O O . LEU A 1 142 ? -3.867 13.864 11.113 1.00 89.69 142 LEU A O 1
ATOM 1182 N N . TRP A 1 143 ? -3.206 15.996 11.294 1.00 91.12 143 TRP A N 1
ATOM 1183 C CA . TRP A 1 143 ? -3.215 15.996 12.755 1.00 91.12 143 TRP A CA 1
ATOM 1184 C C . TRP A 1 143 ? -4.628 15.844 13.314 1.00 91.12 143 TRP A C 1
ATOM 1186 O O . TRP A 1 143 ? -4.818 15.107 14.281 1.00 91.12 143 TRP A O 1
ATOM 1196 N N . LEU A 1 144 ? -5.630 16.452 12.670 1.00 93.81 144 LEU A N 1
ATOM 1197 C CA . LEU A 1 144 ? -7.032 16.224 13.014 1.00 93.81 144 LEU A CA 1
ATOM 1198 C C . LEU A 1 144 ? -7.416 14.752 12.815 1.00 93.81 144 LEU A C 1
ATOM 1200 O O . LEU A 1 144 ? -8.012 14.149 13.704 1.00 93.81 144 LEU A O 1
ATOM 1204 N N . SER A 1 145 ? -7.031 14.150 11.685 1.00 91.50 145 SER A N 1
ATOM 1205 C CA . SER A 1 145 ? -7.313 12.736 11.418 1.00 91.50 145 SER A CA 1
ATOM 1206 C C . SER A 1 145 ? -6.641 11.807 12.436 1.00 91.50 145 SER A C 1
ATOM 1208 O O . SER A 1 145 ? -7.283 10.886 12.942 1.00 91.50 145 SER A O 1
ATOM 1210 N N . LEU A 1 146 ? -5.392 12.096 12.818 1.00 91.69 146 LEU A N 1
ATOM 1211 C CA . LEU A 1 146 ? -4.652 11.344 13.829 1.00 91.69 146 LEU A CA 1
ATOM 1212 C C . LEU A 1 146 ? -5.308 11.474 15.209 1.00 91.69 146 LEU A C 1
ATOM 1214 O O . LEU A 1 146 ? -5.491 10.472 15.898 1.00 91.69 146 LEU A O 1
ATOM 1218 N N . ALA A 1 147 ? -5.734 12.682 15.587 1.00 93.69 147 ALA A N 1
ATOM 1219 C CA . ALA A 1 147 ? -6.476 12.912 16.822 1.00 93.69 147 ALA A CA 1
ATOM 1220 C C . ALA A 1 147 ? -7.792 12.118 16.847 1.00 93.69 147 ALA A C 1
ATOM 1222 O O . ALA A 1 147 ? -8.090 11.462 17.846 1.00 93.69 147 ALA A O 1
ATOM 1223 N N . CYS A 1 148 ? -8.549 12.103 15.744 1.00 92.12 148 CYS A N 1
ATOM 1224 C CA . CYS A 1 148 ? -9.770 11.303 15.627 1.00 92.12 148 CYS A CA 1
ATOM 1225 C C . CYS A 1 148 ? -9.504 9.800 15.798 1.00 92.12 148 CYS A C 1
ATOM 1227 O O . CYS A 1 148 ? -10.261 9.131 16.503 1.00 92.12 148 CYS A O 1
ATOM 1229 N N . VAL A 1 149 ? -8.429 9.272 15.200 1.00 91.94 149 VAL A N 1
ATOM 1230 C CA . VAL A 1 149 ? -8.027 7.864 15.366 1.00 91.94 149 VAL A CA 1
ATOM 1231 C C . VAL A 1 149 ? -7.678 7.570 16.827 1.00 91.94 149 VAL A C 1
ATOM 1233 O O . VAL A 1 149 ? -8.207 6.614 17.391 1.00 91.94 149 VAL A O 1
ATOM 1236 N N . CYS A 1 150 ? -6.866 8.411 17.473 1.00 93.19 150 CYS A N 1
ATOM 1237 C CA . CYS A 1 150 ? -6.499 8.245 18.882 1.00 93.19 150 CYS A CA 1
ATOM 1238 C C . CYS A 1 150 ? -7.725 8.270 19.808 1.00 93.19 150 CYS A C 1
ATOM 1240 O O . CYS A 1 150 ? -7.877 7.386 20.651 1.00 93.19 150 CYS A O 1
ATOM 1242 N N . ILE A 1 151 ? -8.634 9.234 19.625 1.00 92.62 151 ILE A N 1
ATOM 1243 C CA . ILE A 1 151 ? -9.882 9.326 20.399 1.00 92.62 151 ILE A CA 1
ATOM 1244 C C . ILE A 1 151 ? -10.737 8.072 20.190 1.00 92.62 151 ILE A C 1
ATOM 1246 O O . ILE A 1 151 ? -11.260 7.521 21.159 1.00 92.62 151 ILE A O 1
ATOM 1250 N N . PHE A 1 152 ? -10.858 7.591 18.949 1.00 90.69 152 PHE A N 1
ATOM 1251 C CA . PHE A 1 152 ? -11.631 6.389 18.642 1.00 90.69 152 PHE A CA 1
ATOM 1252 C C . PHE A 1 152 ? -11.030 5.129 19.280 1.00 90.69 152 PHE A C 1
ATOM 1254 O O . PHE A 1 152 ? -11.772 4.320 19.838 1.00 90.69 152 PHE A O 1
ATOM 1261 N N . VAL A 1 153 ? -9.703 4.976 19.259 1.00 90.44 153 VAL A N 1
ATOM 1262 C CA . VAL A 1 153 ? -9.004 3.860 19.919 1.00 90.44 153 VAL A CA 1
ATOM 1263 C C . VAL A 1 153 ? -9.189 3.921 21.436 1.00 90.44 153 VAL A C 1
ATOM 1265 O O . VAL A 1 153 ? -9.550 2.913 22.041 1.00 90.44 153 VAL A O 1
ATOM 1268 N N . CYS A 1 154 ? -9.028 5.093 22.056 1.00 90.25 154 CYS A N 1
ATOM 1269 C CA . CYS A 1 154 ? -9.290 5.272 23.487 1.00 90.25 154 CYS A CA 1
ATOM 1270 C C . CYS A 1 154 ? -10.742 4.926 23.844 1.00 90.25 154 CYS A C 1
ATOM 1272 O O . CYS A 1 154 ? -10.991 4.190 24.799 1.00 90.25 154 CYS A O 1
ATOM 1274 N N . TRP A 1 155 ? -11.703 5.402 23.049 1.00 86.25 155 TRP A N 1
ATOM 1275 C CA . TRP A 1 155 ? -13.115 5.074 23.221 1.00 86.25 155 TRP A CA 1
ATOM 1276 C C . TRP A 1 155 ? -13.372 3.565 23.090 1.00 86.25 155 TRP A C 1
ATOM 1278 O O . TRP A 1 155 ? -14.068 2.990 23.925 1.00 86.25 155 TRP A O 1
ATOM 1288 N N . LEU A 1 156 ? -12.753 2.897 22.111 1.00 85.44 156 LEU A N 1
ATOM 1289 C CA . LEU A 1 156 ? -12.844 1.447 21.927 1.00 85.44 156 LEU A CA 1
ATOM 1290 C C . LEU A 1 156 ? -12.291 0.674 23.137 1.00 85.44 156 LEU A C 1
ATOM 1292 O O . LEU A 1 156 ? -12.928 -0.273 23.596 1.00 85.44 156 LEU A O 1
ATOM 1296 N N . LEU A 1 157 ? -11.148 1.088 23.690 1.00 85.69 157 LEU A N 1
ATOM 1297 C CA . LEU A 1 157 ? -10.564 0.467 24.884 1.00 85.69 157 LEU A CA 1
ATOM 1298 C C . LEU A 1 157 ? -11.461 0.635 26.118 1.00 85.69 157 LEU A C 1
ATOM 1300 O O . LEU A 1 157 ? -11.644 -0.316 26.880 1.00 85.69 157 LEU A O 1
ATOM 1304 N N . LEU A 1 158 ? -12.070 1.810 26.298 1.00 84.12 158 LEU A N 1
ATOM 1305 C CA . LEU A 1 158 ? -13.032 2.049 27.378 1.00 84.12 158 LEU A CA 1
ATOM 1306 C C . LEU A 1 158 ? -14.292 1.188 27.221 1.00 84.12 158 LEU A C 1
ATOM 1308 O O . LEU A 1 158 ? -14.777 0.638 28.209 1.00 84.12 158 LEU A O 1
ATOM 1312 N N . LEU A 1 159 ? -14.787 1.005 25.992 1.00 78.25 159 LEU A N 1
ATOM 1313 C CA . LEU A 1 159 ? -15.900 0.093 25.711 1.00 78.25 159 LEU A CA 1
ATOM 1314 C C . LEU A 1 159 ? -15.567 -1.362 26.049 1.00 78.25 159 LEU A C 1
ATOM 1316 O O . LEU A 1 159 ? -16.429 -2.077 26.556 1.00 78.25 159 LEU A O 1
ATOM 1320 N N . LEU A 1 160 ? -14.339 -1.806 25.767 1.00 78.94 160 LEU A N 1
ATOM 1321 C CA . LEU A 1 160 ? -13.889 -3.154 2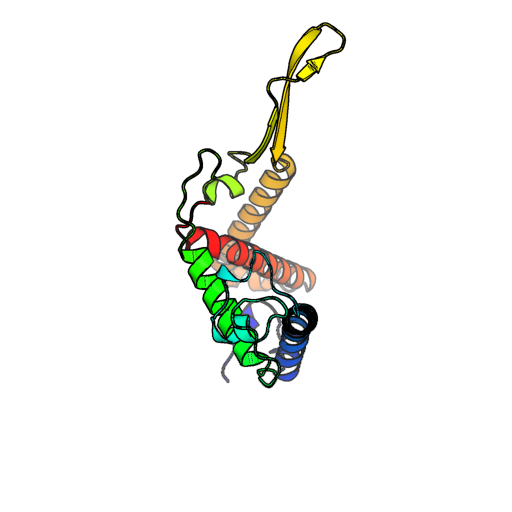6.122 1.00 78.94 160 LEU A CA 1
ATOM 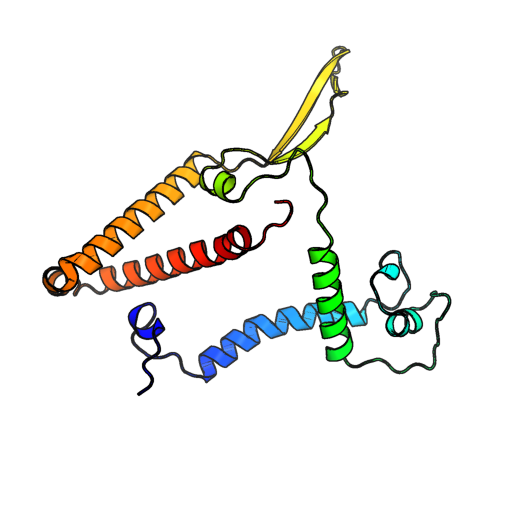1322 C C . LEU A 1 160 ? -13.760 -3.318 27.642 1.00 78.94 160 LEU A C 1
ATOM 1324 O O . LEU A 1 160 ? -14.167 -4.349 28.173 1.00 78.94 160 LEU A O 1
ATOM 1328 N N . ARG A 1 161 ? -13.257 -2.294 28.343 1.00 83.00 161 ARG A N 1
ATOM 1329 C CA . ARG A 1 161 ? -13.082 -2.303 29.804 1.00 83.00 161 ARG A CA 1
ATOM 1330 C C . ARG A 1 161 ? -14.404 -2.263 30.573 1.00 83.00 161 ARG A C 1
ATOM 1332 O O . ARG A 1 161 ? -14.552 -2.983 31.552 1.00 83.00 161 ARG A O 1
ATOM 1339 N N . TYR A 1 162 ? -15.360 -1.448 30.134 1.00 80.12 162 TYR A N 1
ATOM 1340 C CA . TYR A 1 162 ? -16.662 -1.258 30.792 1.00 80.12 162 TYR A CA 1
ATOM 1341 C C . TYR A 1 162 ? -17.804 -1.927 30.018 1.00 80.12 162 TYR A C 1
ATOM 1343 O O . TYR A 1 162 ? -18.937 -1.441 30.002 1.00 80.12 162 TYR A O 1
ATOM 1351 N N . ARG A 1 163 ? -17.505 -3.050 29.353 1.00 72.25 163 ARG A N 1
ATOM 1352 C CA . ARG A 1 163 ? -18.424 -3.758 28.452 1.00 72.25 163 ARG A CA 1
ATOM 1353 C C . ARG A 1 163 ? -19.788 -4.031 29.083 1.00 72.25 163 ARG A C 1
ATOM 1355 O O . ARG A 1 163 ? -20.803 -3.864 28.410 1.00 72.25 163 ARG A O 1
ATOM 1362 N N . ASP A 1 164 ? -19.816 -4.444 30.345 1.00 67.00 164 ASP A N 1
ATOM 1363 C CA . ASP A 1 164 ? -21.058 -4.846 31.009 1.00 67.00 164 ASP A CA 1
ATOM 1364 C C . ASP A 1 164 ? -21.882 -3.642 31.489 1.00 67.00 164 ASP A C 1
ATOM 1366 O O . ASP A 1 164 ? -23.101 -3.651 31.344 1.00 67.00 164 ASP A O 1
ATOM 1370 N N . SER A 1 165 ? -21.237 -2.552 31.918 1.00 64.94 165 SER A N 1
ATOM 1371 C CA . SER A 1 165 ? -21.914 -1.296 32.284 1.00 64.94 165 SER A CA 1
ATOM 1372 C C . SER A 1 165 ? -22.443 -0.525 31.066 1.00 64.94 165 SER A C 1
ATOM 1374 O O . SER A 1 165 ? -23.465 0.149 31.150 1.00 64.94 165 SER A O 1
ATOM 1376 N N . ILE A 1 166 ? -21.765 -0.622 29.915 1.00 65.38 166 ILE A N 1
ATOM 1377 C CA . ILE A 1 166 ? -22.103 0.144 28.701 1.00 65.38 166 ILE A CA 1
ATOM 1378 C C . ILE A 1 166 ? -23.069 -0.616 27.777 1.00 65.38 166 ILE A C 1
ATOM 1380 O O . ILE A 1 166 ? -23.725 0.002 26.936 1.00 65.38 166 ILE A O 1
ATOM 1384 N N . LYS A 1 167 ? -23.230 -1.937 27.941 1.00 63.41 167 LYS A N 1
ATOM 1385 C CA . LYS A 1 167 ? -24.212 -2.731 27.176 1.00 63.41 167 LYS A CA 1
ATOM 1386 C C . LYS A 1 167 ? -25.625 -2.140 27.247 1.00 63.41 167 LYS A C 1
ATOM 1388 O O . LYS A 1 167 ? -26.253 -2.023 26.200 1.00 63.41 167 LYS A O 1
ATOM 1393 N N . ALA A 1 168 ? -26.057 -1.687 28.426 1.00 58.81 168 ALA A N 1
ATOM 1394 C CA . ALA A 1 168 ? -27.361 -1.050 28.634 1.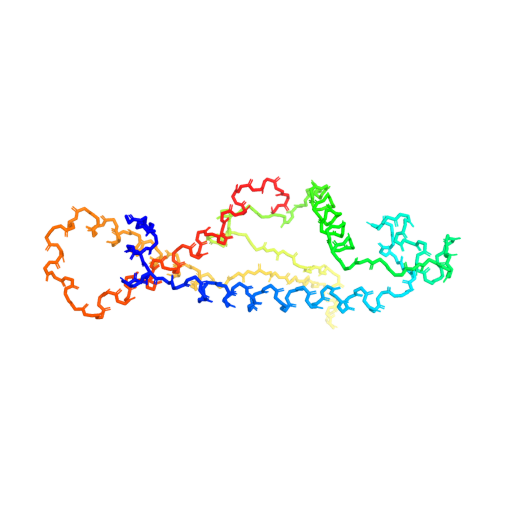00 58.81 168 ALA A CA 1
ATOM 1395 C C . ALA A 1 168 ? -27.475 0.337 27.963 1.00 58.81 168 ALA A C 1
ATOM 1397 O O . ALA A 1 168 ? -28.521 0.694 27.436 1.00 58.81 168 ALA A O 1
ATOM 1398 N N . ALA A 1 169 ? -26.383 1.108 27.894 1.00 58.72 169 ALA A N 1
ATOM 1399 C CA . ALA A 1 169 ? -26.361 2.426 27.245 1.00 58.72 169 ALA A CA 1
ATOM 1400 C C . ALA A 1 169 ? -26.234 2.357 25.704 1.00 58.72 169 ALA A C 1
ATOM 1402 O O . ALA A 1 169 ? -26.436 3.352 25.004 1.00 58.72 169 ALA A O 1
ATOM 1403 N N . ARG A 1 170 ? -25.870 1.192 25.147 1.00 60.91 170 ARG A N 1
ATOM 1404 C CA . ARG A 1 170 ? -25.558 0.996 23.717 1.00 60.91 170 ARG A CA 1
ATOM 1405 C C . ARG A 1 170 ? -26.775 0.615 22.862 1.00 60.91 170 ARG A C 1
ATOM 1407 O O . ARG A 1 170 ? -26.634 0.446 21.648 1.00 60.91 170 ARG A O 1
ATOM 1414 N N . GLU A 1 171 ? -27.965 0.492 23.443 1.00 61.66 171 GLU A N 1
ATOM 1415 C CA . GLU A 1 171 ? -29.141 -0.031 22.732 1.00 61.66 171 GLU A CA 1
ATOM 1416 C C . GLU A 1 171 ? -29.633 0.856 21.573 1.00 61.66 171 GLU A C 1
ATOM 1418 O O . GLU A 1 171 ? -30.278 0.349 20.653 1.00 61.66 171 GLU A O 1
ATOM 1423 N N . GLY A 1 172 ? -29.201 2.119 21.484 1.00 63.75 172 GLY A N 1
ATOM 1424 C CA . GLY A 1 172 ? -29.465 2.980 20.329 1.00 63.75 172 GLY A CA 1
ATOM 1425 C C . GLY A 1 172 ? -28.842 2.471 19.015 1.00 63.75 172 GLY A C 1
ATOM 1426 O O . GLY A 1 172 ? -27.620 2.344 18.885 1.00 63.75 172 GLY A O 1
ATOM 1427 N N . SER A 1 173 ? -29.678 2.260 17.990 1.00 58.78 173 SER A N 1
ATOM 1428 C CA . SER A 1 173 ? -29.274 1.872 16.620 1.00 58.78 173 SER A CA 1
ATOM 1429 C C . SER A 1 173 ? -28.150 2.760 16.045 1.00 58.78 173 SER A C 1
ATOM 1431 O O . SER A 1 173 ? -27.203 2.287 15.408 1.00 58.78 173 SER A O 1
ATOM 1433 N N . PHE A 1 174 ? -28.178 4.053 16.375 1.00 57.00 174 PHE A N 1
ATOM 1434 C CA . PHE A 1 174 ? -27.200 5.046 15.935 1.00 57.00 174 PHE A CA 1
ATOM 1435 C C . PHE A 1 174 ? -25.779 4.823 16.490 1.00 57.00 174 PHE A C 1
ATOM 1437 O O . PHE A 1 174 ? -24.793 5.019 15.775 1.00 57.00 174 PHE A O 1
ATOM 1444 N N . SER A 1 175 ? -25.659 4.343 17.733 1.00 71.12 175 SER A N 1
ATOM 1445 C CA . SER A 1 175 ? -24.370 4.033 18.372 1.00 71.12 175 SER A CA 1
ATOM 1446 C C . SER A 1 175 ? -23.711 2.799 17.740 1.00 71.12 175 SER A C 1
ATOM 1448 O O . SER A 1 175 ? -22.501 2.772 17.493 1.00 71.12 175 SER A O 1
ATOM 1450 N N . ARG A 1 176 ? -24.522 1.801 17.355 1.00 71.50 176 ARG A N 1
ATOM 1451 C CA . ARG A 1 176 ? -24.059 0.591 16.654 1.00 71.50 176 ARG A CA 1
ATOM 1452 C C . ARG A 1 176 ? -23.489 0.887 15.266 1.00 71.50 176 ARG A C 1
ATOM 1454 O O . ARG A 1 176 ? -22.429 0.357 14.934 1.00 71.50 176 ARG A O 1
ATOM 1461 N N . ARG A 1 177 ? -24.145 1.738 14.468 1.00 74.00 177 ARG A N 1
ATOM 1462 C CA . ARG A 1 177 ? -23.654 2.091 13.122 1.00 74.00 177 ARG A CA 1
ATOM 1463 C C . ARG A 1 177 ? -22.308 2.815 13.176 1.00 74.00 177 ARG A C 1
ATOM 1465 O O . ARG A 1 177 ? -21.386 2.420 12.469 1.00 74.00 177 ARG A O 1
ATOM 1472 N N . ARG A 1 178 ? -22.178 3.832 14.036 1.00 78.06 178 ARG A N 1
ATOM 1473 C CA . ARG A 1 178 ? -20.926 4.595 14.210 1.00 78.06 178 ARG A CA 1
ATOM 1474 C C . ARG A 1 178 ? -19.765 3.703 14.632 1.00 78.06 178 ARG A C 1
ATOM 1476 O O . ARG A 1 178 ? -18.682 3.816 14.073 1.00 78.06 178 ARG A O 1
ATOM 1483 N N . PHE A 1 179 ? -20.016 2.782 15.562 1.00 81.69 179 PHE A N 1
ATOM 1484 C CA . PHE A 1 179 ? -19.024 1.802 15.990 1.00 81.69 179 PHE A CA 1
ATOM 1485 C C . PHE A 1 179 ? -18.522 0.944 14.822 1.00 81.69 179 PHE A C 1
ATOM 1487 O O . PHE A 1 179 ? -17.317 0.847 14.618 1.00 81.69 179 PHE A O 1
ATOM 1494 N N . ARG A 1 180 ? -19.431 0.369 14.020 1.00 79.25 180 ARG A N 1
ATOM 1495 C CA . ARG A 1 180 ? -19.062 -0.476 12.869 1.00 79.25 180 ARG A CA 1
ATOM 1496 C C . ARG A 1 180 ? -18.253 0.286 11.827 1.00 79.25 180 ARG A C 1
ATOM 1498 O O . ARG A 1 180 ? -17.234 -0.212 11.365 1.00 79.25 180 ARG A O 1
ATOM 1505 N N . VAL A 1 181 ? -18.686 1.501 11.488 1.00 83.69 181 VAL A N 1
ATOM 1506 C CA . VAL A 1 181 ? -17.969 2.355 10.530 1.00 83.69 181 VAL A CA 1
ATOM 1507 C C . VAL A 1 181 ? -16.590 2.728 11.070 1.00 83.69 181 VAL A C 1
ATOM 1509 O O . VAL A 1 181 ? -15.609 2.605 10.347 1.00 83.69 181 VAL A O 1
ATOM 1512 N N . GLY A 1 182 ? -16.486 3.124 12.340 1.00 87.19 182 GLY A N 1
ATOM 1513 C CA . GLY A 1 182 ? -15.203 3.474 12.949 1.00 87.19 182 GLY A CA 1
ATOM 1514 C C . GLY A 1 182 ? -14.228 2.296 13.001 1.00 87.19 182 GLY A C 1
ATOM 1515 O O . GLY A 1 182 ? -13.065 2.452 12.646 1.00 87.19 182 GLY A O 1
ATOM 1516 N N . VAL A 1 183 ? -14.706 1.098 13.357 1.00 86.31 183 VAL A N 1
ATOM 1517 C CA . VAL A 1 183 ? -13.901 -0.135 13.329 1.00 86.31 183 VAL A CA 1
ATOM 1518 C C . VAL A 1 183 ? -13.446 -0.457 11.905 1.00 86.31 183 VAL A C 1
ATOM 1520 O O . VAL A 1 183 ? -12.274 -0.755 11.698 1.00 86.31 183 VAL A O 1
ATOM 1523 N N . PHE A 1 184 ? -14.346 -0.368 10.922 1.00 86.38 184 PHE A N 1
ATOM 1524 C CA . PHE A 1 184 ? -14.015 -0.606 9.517 1.00 86.38 184 PHE A CA 1
ATOM 1525 C C . PHE A 1 184 ? -12.931 0.358 9.016 1.00 86.38 184 PHE A C 1
ATOM 1527 O O . PHE A 1 184 ? -11.948 -0.081 8.422 1.00 86.38 184 PHE A O 1
ATOM 1534 N N . LEU A 1 185 ? -13.068 1.655 9.307 1.00 88.62 185 LEU A N 1
ATOM 1535 C CA . LEU A 1 185 ? -12.080 2.669 8.936 1.00 88.62 185 LEU A CA 1
ATOM 1536 C C . LEU A 1 185 ? -10.739 2.452 9.645 1.00 88.62 185 LEU A C 1
ATOM 1538 O O . LEU A 1 185 ? -9.698 2.590 9.010 1.00 88.62 185 LEU A O 1
ATOM 1542 N N . LEU A 1 186 ? -10.749 2.072 10.927 1.00 89.62 186 LEU A N 1
ATOM 1543 C CA . LEU A 1 186 ? -9.530 1.778 11.682 1.00 89.62 186 LEU A CA 1
ATOM 1544 C C . LEU A 1 186 ? -8.791 0.564 11.105 1.00 89.62 186 LEU A C 1
ATOM 1546 O O . LEU A 1 186 ? -7.583 0.628 10.896 1.00 89.62 186 LEU A O 1
ATOM 1550 N N . ILE A 1 187 ? -9.511 -0.522 10.806 1.00 89.25 187 ILE A N 1
ATOM 1551 C CA . ILE A 1 187 ? -8.931 -1.711 10.166 1.00 89.25 187 ILE A CA 1
ATOM 1552 C C . ILE A 1 187 ? -8.381 -1.344 8.787 1.00 89.25 187 ILE A C 1
ATOM 1554 O O . ILE A 1 187 ? -7.250 -1.705 8.477 1.00 89.25 187 ILE A O 1
ATOM 1558 N N . GLY A 1 188 ? -9.135 -0.590 7.982 1.00 88.81 188 GLY A N 1
ATOM 1559 C CA . GLY A 1 188 ? -8.673 -0.111 6.678 1.00 88.81 188 GLY A CA 1
ATOM 1560 C C . GLY A 1 188 ? -7.404 0.738 6.780 1.00 88.81 188 GLY A C 1
ATOM 1561 O O . GLY A 1 188 ? -6.468 0.532 6.011 1.00 88.81 188 GLY A O 1
ATOM 1562 N N . TRP A 1 189 ? -7.334 1.636 7.767 1.00 89.81 189 TRP A N 1
ATOM 1563 C CA . TRP A 1 189 ? -6.160 2.470 8.032 1.00 89.81 189 TRP A CA 1
ATOM 1564 C C . TRP A 1 189 ? -4.935 1.632 8.431 1.00 89.81 189 TRP A C 1
ATOM 1566 O O . TRP A 1 189 ? -3.859 1.812 7.862 1.00 89.81 189 TRP A O 1
ATOM 1576 N N . ILE A 1 190 ? -5.101 0.658 9.335 1.00 90.31 190 ILE A N 1
ATOM 1577 C CA . ILE A 1 190 ? -4.017 -0.249 9.751 1.00 90.31 190 ILE A CA 1
ATOM 1578 C C . ILE A 1 190 ? -3.563 -1.129 8.585 1.00 90.31 190 ILE A C 1
ATOM 1580 O O . ILE A 1 190 ? -2.367 -1.215 8.331 1.00 90.31 190 ILE A O 1
ATOM 1584 N N . LEU A 1 191 ? -4.487 -1.770 7.864 1.00 89.19 191 LEU A N 1
ATOM 1585 C CA . LEU A 1 191 ? -4.156 -2.652 6.740 1.00 89.19 191 LEU A CA 1
ATOM 1586 C C . LEU A 1 191 ? -3.481 -1.903 5.590 1.00 89.19 191 LEU A C 1
ATOM 1588 O O . LEU A 1 191 ? -2.680 -2.496 4.874 1.00 89.19 191 LEU A O 1
ATOM 1592 N N . ASN A 1 192 ? -3.772 -0.613 5.420 1.00 90.06 192 ASN A N 1
ATOM 1593 C CA . ASN A 1 192 ? -3.074 0.220 4.449 1.00 90.06 192 ASN A CA 1
ATOM 1594 C C . ASN A 1 192 ? -1.638 0.542 4.895 1.00 90.06 192 ASN A C 1
ATOM 1596 O O . ASN A 1 192 ? -0.732 0.530 4.069 1.00 90.06 192 ASN A O 1
ATOM 1600 N N . LEU A 1 193 ? -1.412 0.772 6.192 1.00 88.94 193 LEU A N 1
ATOM 1601 C CA . LEU A 1 193 ? -0.091 1.090 6.741 1.00 88.94 193 LEU A CA 1
ATOM 1602 C C . LEU A 1 193 ? 0.804 -0.151 6.927 1.00 88.94 193 LEU A C 1
ATOM 1604 O O . LEU A 1 193 ? 2.022 -0.072 6.766 1.00 88.94 193 LEU A O 1
ATOM 1608 N N . LEU A 1 194 ? 0.211 -1.302 7.247 1.00 89.06 194 LEU A N 1
ATOM 1609 C CA . LEU A 1 194 ? 0.910 -2.528 7.638 1.00 89.06 194 LEU A CA 1
ATOM 1610 C C . LEU A 1 194 ? 1.967 -3.008 6.620 1.00 89.06 194 LEU A C 1
ATOM 1612 O O . LEU A 1 194 ? 3.075 -3.332 7.053 1.00 89.06 194 LEU A O 1
ATOM 1616 N N . PRO A 1 195 ? 1.721 -3.008 5.292 1.00 86.88 195 PRO A N 1
ATOM 1617 C CA . PRO A 1 195 ? 2.732 -3.405 4.315 1.00 86.88 195 PRO A CA 1
ATOM 1618 C C . PRO A 1 195 ? 4.000 -2.544 4.377 1.00 86.88 195 PRO A C 1
ATOM 1620 O O . PRO A 1 195 ? 5.089 -3.048 4.131 1.00 86.88 195 PRO A O 1
ATOM 1623 N N . TYR A 1 196 ? 3.882 -1.262 4.731 1.00 85.69 196 TYR A N 1
ATOM 1624 C CA . TYR A 1 196 ? 5.026 -0.350 4.839 1.00 85.69 196 TYR A CA 1
ATOM 1625 C C . TYR A 1 196 ? 5.832 -0.549 6.124 1.00 85.69 196 TYR A C 1
ATOM 1627 O O . TYR A 1 196 ? 7.006 -0.197 6.167 1.00 85.69 196 TYR A O 1
ATOM 1635 N N . ILE A 1 197 ? 5.211 -1.113 7.162 1.00 86.62 197 ILE A N 1
ATOM 1636 C CA . ILE A 1 197 ? 5.894 -1.487 8.405 1.00 86.62 197 ILE A CA 1
ATOM 1637 C C . ILE A 1 197 ? 6.681 -2.787 8.204 1.00 86.62 197 ILE A C 1
ATOM 1639 O O . ILE A 1 197 ? 7.775 -2.927 8.737 1.00 86.62 197 ILE A O 1
ATOM 1643 N N . LEU A 1 198 ? 6.120 -3.737 7.448 1.00 84.06 198 LEU A N 1
ATOM 1644 C CA . LEU A 1 198 ? 6.682 -5.081 7.283 1.00 84.06 198 LEU A CA 1
ATOM 1645 C C . LEU A 1 198 ? 7.734 -5.193 6.172 1.00 84.06 198 LEU A C 1
ATOM 1647 O O . LEU A 1 198 ? 8.499 -6.154 6.157 1.00 84.06 198 LEU A O 1
ATOM 1651 N N . VAL A 1 199 ? 7.750 -4.266 5.212 1.00 79.44 199 VAL A N 1
ATOM 1652 C CA . VAL A 1 199 ? 8.651 -4.333 4.056 1.00 79.44 199 VAL A CA 1
ATOM 1653 C C . VAL A 1 199 ? 9.782 -3.316 4.210 1.00 79.44 199 VAL A C 1
ATOM 1655 O O . VAL A 1 199 ? 9.598 -2.132 3.934 1.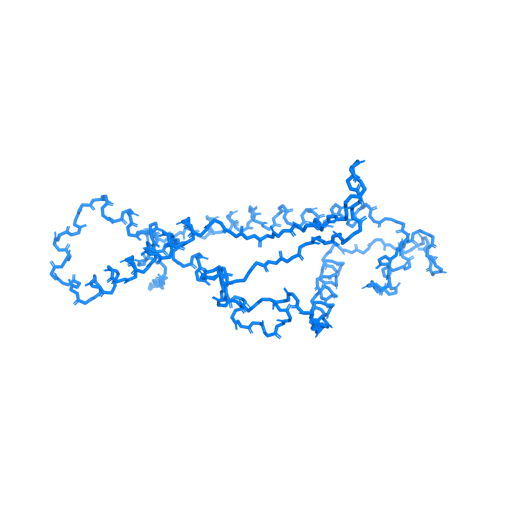00 79.44 199 VAL A O 1
ATOM 1658 N N . ASP A 1 200 ? 10.980 -3.802 4.547 1.00 65.94 200 ASP A N 1
ATOM 1659 C CA . ASP A 1 200 ? 12.236 -3.031 4.638 1.00 65.94 200 ASP A CA 1
ATOM 1660 C C . ASP A 1 200 ? 12.813 -2.643 3.256 1.00 65.94 200 ASP A C 1
ATOM 1662 O O . ASP A 1 200 ? 13.998 -2.827 2.964 1.00 65.94 200 ASP A O 1
ATOM 1666 N N . ARG A 1 201 ? 11.979 -2.119 2.354 1.00 64.38 201 ARG A N 1
ATOM 1667 C CA . ARG A 1 201 ? 12.437 -1.540 1.078 1.00 64.38 201 ARG A CA 1
ATOM 1668 C C . ARG A 1 201 ? 12.747 -0.055 1.244 1.00 64.38 201 ARG A C 1
ATOM 1670 O O . ARG A 1 201 ? 12.228 0.581 2.160 1.00 64.38 201 ARG A O 1
ATOM 1677 N N . SER A 1 202 ? 13.555 0.504 0.338 1.00 54.56 202 SER A N 1
ATOM 1678 C CA . SER A 1 202 ? 13.840 1.945 0.254 1.00 54.56 202 SER A CA 1
ATOM 1679 C C . SER A 1 202 ? 12.531 2.734 0.130 1.00 54.56 202 SER A C 1
ATOM 1681 O O . SER A 1 202 ? 11.972 2.858 -0.961 1.00 54.56 202 SER A O 1
ATOM 1683 N N . SER A 1 203 ? 12.019 3.194 1.270 1.00 49.78 203 SER A N 1
ATOM 1684 C CA . SER A 1 203 ? 10.826 4.029 1.409 1.00 49.78 203 SER A CA 1
ATOM 1685 C C . SER A 1 203 ? 11.261 5.406 1.856 1.00 49.78 203 SER A C 1
ATOM 1687 O O . SER A 1 203 ? 12.185 5.483 2.706 1.00 49.78 203 SER A O 1
#

Sequence (203 aa):
ALESFFALLVNPSPLLFSECAFAAVLGLVPYCTAFYVHFLTVTHSGKGDNFMNDEFKRRLIGHKTYDPNLPRRWFWDNFIELNARMYISNKNLTGKHNWQSRWYQWIVNWRGVLYYSNYNVIGADGIKRTQKVYLLGNPAVLWLSLACVCIFVCWLLLLLRYRDSIKAAREGSFSRRRFRVGVFLLIGWILNLLPYILVDRSS

InterPro domains:
  IPR027005 O-mannosyl-transferase-like [PTHR10050] (70-201)
  IPR032421 Protein O-mannosyl-transferase, C-terminal four TM domain [PF16192] (75-202)

Radius of gyration: 25.85 Å; chains: 1; bounding box: 48×64×69 Å

pLDDT: mean 82.37, std 12.39, range [36.97, 94.44]

Organism: NCBI:txid1077150

Foldseek 3Di:
DPPPPCCVFAHVDPDDPVNVVVVVCVVVVVVLVVLVVVLVPQQADDPCCVLDDPLSQLRHPPRPNPDVPDDDDDSVVVVVRSVVSVVVVQVPQQDADPQFDALVCLLQQVHWGWDDWDQADQDPVRDTDIDTDTDTDDNVVSVVVSVVLVVLVVVVVVCVVCVPVCVVVCPDPVNSVVRSVSSVVNVVVCVVSVVSVVDPGRD

Secondary structure (DSSP, 8-state):
----GGGGTT-SSPPPHHHHHHHHHHHHHHHHHHHHHHHHH--B--GGGGGS-HHHHTTSBTSTT--TTPPPPPHHHHHHHHHHHHHHHHHT-----TT---HHHHHHT-SPEEEEEEEEEE-TTS-EEEEEEEE---HHHHHHHHHHHHHHHHHHHHHHHTHHHHHGGG-SHHHHHHHHHHHHHHHHHHHHHHHHHH--S--